Protein AF-A0A3N5T1E3-F1 (afdb_monomer)

Mean predicted aligned error: 15.32 Å

pLDDT: mean 83.85, std 14.26, range [40.28, 97.12]

Radius of gyration: 26.86 Å; Cα contacts (8 Å, |Δi|>4): 223; chains: 1; bounding box: 54×44×75 Å

Foldseek 3Di:
DPDPVVVVVVVCVVQQFPEKDWAFQDDPNDRPDTDIDTDRDDPDYCDPVNVVVRNVVSPVVSVVCVVVCVCVVPPVPPVDDDWDWPADDLFWTKTKDQDVVCVVVQDAQDWDWDWDDDPNDIWIFTWGFHDWDDDPRIIMTIITGPDTDPVRSQVVNCVVPVDGDDVVVVVVPDPPDDPPDD

Solvent-accessible surface area (backbone atoms only — not comparable to full-atom values): 10990 Å² total; per-residue (Å²): 133,84,56,70,66,59,53,50,54,52,51,36,55,75,68,41,50,78,35,72,46,82,44,67,23,48,56,90,96,41,74,80,47,67,50,76,48,75,40,63,83,63,93,70,70,82,45,72,70,55,49,51,48,52,53,51,48,28,51,52,49,37,52,52,38,49,79,72,44,67,53,67,75,59,65,71,81,73,79,81,76,91,62,57,72,79,46,76,59,88,56,28,37,32,33,42,44,72,55,65,68,55,58,69,70,60,45,75,66,42,72,48,79,45,80,48,77,55,97,94,45,75,35,66,27,38,25,30,26,74,41,72,53,69,66,98,74,41,40,38,39,35,30,36,55,76,43,62,53,68,72,43,46,43,54,48,35,25,69,76,68,75,42,76,81,47,74,74,51,53,77,70,64,60,88,78,67,75,77,80,83,131

Structure (mmCIF, N/CA/C/O backbone):
data_AF-A0A3N5T1E3-F1
#
_entry.id   AF-A0A3N5T1E3-F1
#
loop_
_atom_site.group_PDB
_atom_site.id
_atom_site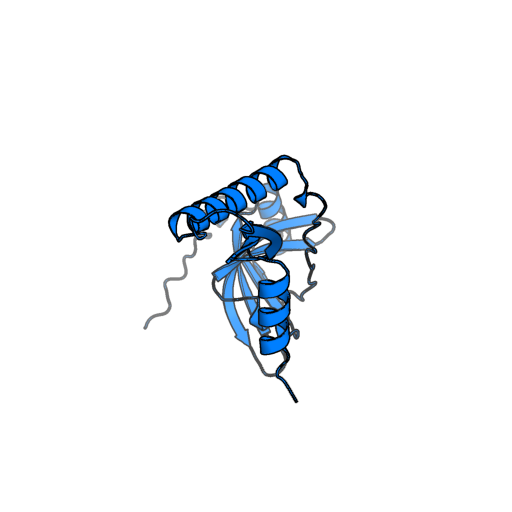.type_symbol
_atom_site.label_atom_id
_atom_site.label_alt_id
_atom_site.label_comp_id
_atom_site.label_asym_id
_atom_site.label_entity_id
_atom_site.label_seq_id
_atom_site.pdbx_PDB_ins_code
_atom_site.Cartn_x
_atom_site.Cartn_y
_atom_site.Cartn_z
_atom_site.occupancy
_atom_site.B_iso_or_equiv
_atom_site.auth_seq_id
_atom_site.auth_comp_id
_atom_site.auth_asym_id
_atom_site.auth_atom_id
_atom_site.pdbx_PDB_model_num
ATOM 1 N N . GLN A 1 1 ? 15.562 -29.630 -37.068 1.00 48.84 1 GLN A N 1
ATOM 2 C CA . GLN A 1 1 ? 14.830 -28.355 -36.890 1.00 48.84 1 GLN A CA 1
ATOM 3 C C . GLN A 1 1 ? 15.851 -27.260 -36.607 1.00 48.84 1 GLN A C 1
ATOM 5 O O . GLN A 1 1 ? 16.635 -27.434 -35.685 1.00 48.84 1 GLN A O 1
ATOM 10 N N . LYS A 1 2 ? 15.922 -26.189 -37.412 1.00 53.44 2 LYS A N 1
ATOM 11 C CA . LYS A 1 2 ? 16.722 -25.002 -37.045 1.00 53.44 2 LYS A CA 1
ATOM 12 C C . LYS A 1 2 ? 16.020 -24.312 -35.873 1.00 53.44 2 LYS A C 1
ATOM 14 O O . LYS A 1 2 ? 14.801 -24.167 -35.931 1.00 53.44 2 LYS A O 1
ATOM 19 N N . SER A 1 3 ? 16.756 -23.945 -34.822 1.00 69.75 3 SER A N 1
ATOM 20 C CA . SER A 1 3 ? 16.159 -23.295 -33.651 1.00 69.75 3 SER A CA 1
ATOM 21 C C . SER A 1 3 ? 15.589 -21.926 -34.038 1.00 69.75 3 SER A C 1
ATOM 23 O O . SER A 1 3 ? 16.145 -21.224 -34.887 1.00 69.75 3 SER A O 1
ATOM 25 N N . GLU A 1 4 ? 14.469 -21.541 -33.429 1.00 71.50 4 GLU A N 1
ATOM 26 C CA . GLU A 1 4 ? 13.801 -20.254 -33.677 1.00 71.50 4 GLU A CA 1
ATOM 27 C C . GLU A 1 4 ? 14.747 -19.066 -33.454 1.00 71.50 4 GLU A C 1
ATOM 29 O O . GLU A 1 4 ? 14.730 -18.090 -34.203 1.00 71.50 4 GLU A O 1
ATOM 34 N N . VAL A 1 5 ? 15.663 -19.207 -32.496 1.00 71.88 5 VAL A N 1
ATOM 35 C CA . VAL A 1 5 ? 16.719 -18.241 -32.187 1.00 71.88 5 VAL A CA 1
ATOM 36 C C . VAL A 1 5 ? 17.637 -18.006 -33.394 1.00 71.88 5 VAL A C 1
ATOM 38 O O . VAL A 1 5 ? 17.919 -16.860 -33.745 1.00 71.88 5 VAL A O 1
ATOM 41 N N . SER A 1 6 ? 18.055 -19.066 -34.095 1.00 69.38 6 SER A N 1
ATOM 42 C CA . SER A 1 6 ? 18.877 -18.935 -35.306 1.00 69.38 6 SER A CA 1
ATOM 43 C C . SER A 1 6 ? 18.141 -18.216 -36.441 1.00 69.38 6 SER A C 1
ATOM 45 O O . SER A 1 6 ? 18.764 -17.462 -37.190 1.00 69.38 6 SER A O 1
ATOM 47 N N . ASN A 1 7 ? 16.822 -18.396 -36.554 1.00 76.75 7 ASN A N 1
ATOM 48 C CA . ASN A 1 7 ? 16.012 -17.677 -37.541 1.00 76.75 7 ASN A CA 1
ATOM 49 C C . ASN A 1 7 ? 15.914 -16.180 -37.213 1.00 76.75 7 ASN A C 1
ATOM 51 O O . ASN A 1 7 ? 15.972 -15.350 -38.119 1.00 76.75 7 ASN A O 1
ATOM 55 N N . VAL A 1 8 ? 15.830 -15.818 -35.929 1.00 76.06 8 VAL A N 1
ATOM 56 C CA . VAL A 1 8 ? 15.829 -14.415 -35.487 1.00 76.06 8 VAL A CA 1
ATOM 57 C C . VAL A 1 8 ? 17.146 -13.724 -35.848 1.00 76.06 8 VAL A C 1
ATOM 59 O O . VAL A 1 8 ? 17.116 -12.653 -36.454 1.00 76.06 8 VAL A O 1
ATOM 62 N N . TYR A 1 9 ? 18.298 -14.336 -35.556 1.00 71.94 9 TYR A N 1
ATOM 63 C CA . TYR A 1 9 ? 19.602 -13.768 -35.931 1.00 71.94 9 TYR A CA 1
ATOM 64 C C . TYR A 1 9 ? 19.772 -13.639 -37.448 1.00 71.94 9 TYR A C 1
ATOM 66 O O . TYR A 1 9 ? 20.247 -12.610 -37.928 1.00 71.94 9 TYR A O 1
ATOM 74 N N . TYR A 1 10 ? 19.325 -14.639 -38.211 1.00 76.44 10 TYR A N 1
ATOM 75 C CA . TYR A 1 10 ? 19.357 -14.601 -39.673 1.00 76.44 10 TYR A CA 1
ATOM 76 C C . TYR A 1 10 ? 18.506 -13.455 -40.244 1.00 76.44 10 TYR A C 1
ATOM 78 O O . TYR A 1 10 ? 18.966 -12.695 -41.098 1.00 76.44 10 TYR A O 1
ATOM 86 N N . ASN A 1 11 ? 17.285 -13.278 -39.734 1.00 77.94 11 ASN A N 1
ATOM 87 C CA . ASN A 1 11 ? 16.392 -12.202 -40.160 1.00 77.94 11 ASN A CA 1
ATOM 88 C C . ASN A 1 11 ? 16.939 -10.815 -39.786 1.00 77.94 11 ASN A C 1
ATOM 90 O O . ASN A 1 11 ? 16.840 -9.884 -40.585 1.00 77.94 11 ASN A O 1
ATOM 94 N N . LYS A 1 12 ? 17.569 -10.682 -38.611 1.00 75.88 12 LYS A N 1
ATOM 95 C CA . LYS A 1 12 ? 18.218 -9.438 -38.163 1.00 75.88 12 LYS A CA 1
ATOM 96 C C . LYS A 1 12 ? 19.420 -9.069 -39.030 1.00 75.88 12 LYS A C 1
ATOM 98 O O . LYS A 1 12 ? 19.525 -7.921 -39.460 1.00 75.88 12 LYS A O 1
ATOM 103 N N . ALA A 1 13 ? 20.266 -10.047 -39.356 1.00 73.00 13 ALA A N 1
ATOM 104 C CA . ALA A 1 13 ? 21.394 -9.858 -40.265 1.00 73.00 13 ALA A CA 1
ATOM 105 C C . ALA A 1 13 ? 20.921 -9.436 -41.667 1.00 73.00 13 ALA A C 1
ATOM 107 O O . ALA A 1 13 ? 21.449 -8.486 -42.240 1.00 73.00 13 ALA A O 1
ATOM 108 N N . LYS A 1 14 ? 19.858 -10.069 -42.187 1.00 79.38 14 LYS A N 1
ATOM 109 C CA . LYS A 1 14 ? 19.236 -9.696 -43.469 1.00 79.38 14 LYS A CA 1
ATOM 110 C C . LYS A 1 14 ? 18.644 -8.280 -43.454 1.00 79.38 14 LYS A C 1
ATOM 112 O O . LYS A 1 14 ? 18.661 -7.599 -44.474 1.00 79.38 14 LYS A O 1
ATOM 117 N N . ALA A 1 15 ? 18.141 -7.826 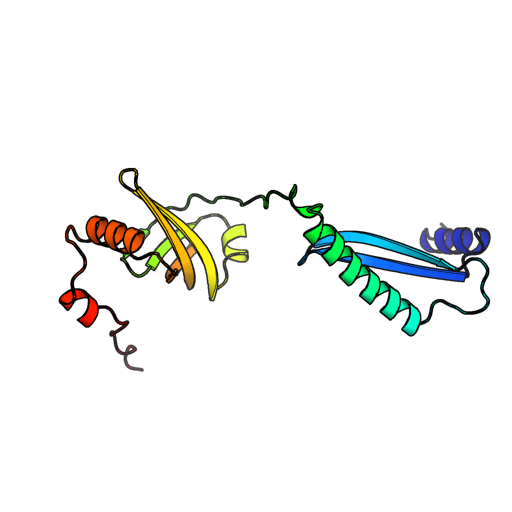-42.306 1.00 79.12 15 ALA A N 1
ATOM 118 C CA . ALA A 1 15 ? 17.616 -6.474 -42.111 1.00 79.12 15 ALA A CA 1
ATOM 119 C C . ALA A 1 15 ? 18.708 -5.406 -41.884 1.00 79.12 15 ALA A C 1
ATOM 121 O O . ALA A 1 15 ? 18.376 -4.231 -41.698 1.00 79.12 15 ALA A O 1
ATOM 122 N N . GLY A 1 16 ? 19.989 -5.801 -41.890 1.00 81.06 16 GLY A N 1
ATOM 123 C CA . GLY A 1 16 ? 21.131 -4.909 -41.693 1.00 81.06 16 GLY A CA 1
ATOM 124 C C . GLY A 1 16 ? 21.242 -4.348 -40.275 1.00 81.06 16 GLY A C 1
ATOM 125 O O . GLY A 1 16 ? 21.842 -3.296 -40.091 1.00 81.06 16 GLY A O 1
ATOM 126 N N . ILE A 1 17 ? 20.634 -4.997 -39.279 1.00 83.62 17 ILE A N 1
ATOM 127 C CA . ILE A 1 17 ? 20.660 -4.530 -37.888 1.00 83.62 17 ILE A CA 1
ATOM 128 C C . ILE A 1 17 ? 22.000 -4.917 -37.263 1.00 83.62 17 ILE A C 1
ATOM 130 O O . ILE A 1 17 ? 22.294 -6.101 -37.114 1.00 83.62 17 ILE A O 1
ATOM 134 N N . GLN A 1 18 ? 22.803 -3.920 -36.894 1.00 82.31 18 GLN A N 1
ATOM 135 C CA . GLN A 1 18 ? 24.117 -4.118 -36.276 1.00 82.31 18 GLN A CA 1
ATOM 136 C C . GLN A 1 18 ? 24.034 -4.186 -34.750 1.00 82.31 18 GLN A C 1
ATOM 138 O O . GLN A 1 18 ? 24.733 -4.973 -34.122 1.00 82.31 18 GLN A O 1
ATOM 143 N N . SER A 1 19 ? 23.188 -3.354 -34.145 1.00 85.75 19 SER A N 1
ATOM 144 C CA . SER A 1 19 ? 22.918 -3.358 -32.704 1.00 85.75 19 SER A CA 1
ATOM 145 C C . SER A 1 19 ? 21.529 -2.795 -32.430 1.00 85.75 19 SER A C 1
ATOM 147 O O . SER A 1 19 ? 20.991 -2.023 -33.229 1.00 85.75 19 SER A O 1
ATOM 149 N N . GLU A 1 20 ? 20.933 -3.206 -31.316 1.00 89.81 20 GLU A N 1
ATOM 150 C CA . GLU A 1 20 ? 19.608 -2.759 -30.900 1.00 89.81 20 GLU A CA 1
ATOM 151 C C . GLU A 1 20 ? 19.493 -2.684 -29.375 1.00 89.81 20 GLU A C 1
ATOM 153 O O . GLU A 1 20 ? 20.188 -3.404 -28.659 1.00 89.81 20 GLU A O 1
ATOM 158 N N . ILE A 1 21 ? 18.604 -1.819 -28.888 1.00 92.25 21 ILE A N 1
ATOM 159 C CA . ILE A 1 21 ? 18.274 -1.670 -27.468 1.00 92.25 21 ILE A CA 1
ATOM 160 C C . ILE A 1 21 ? 16.759 -1.745 -27.317 1.00 92.25 21 ILE A C 1
ATOM 162 O O . ILE A 1 21 ? 16.030 -1.028 -28.002 1.00 92.25 21 ILE A O 1
ATOM 166 N N . TYR A 1 22 ? 16.307 -2.564 -26.371 1.00 94.12 22 TYR A N 1
ATOM 167 C CA . TYR A 1 22 ? 14.951 -2.531 -25.834 1.00 94.12 22 TYR A CA 1
ATOM 168 C C . TYR A 1 22 ? 15.039 -2.018 -24.400 1.00 94.12 22 TYR A C 1
ATOM 170 O O . TYR A 1 22 ? 15.559 -2.709 -23.526 1.00 94.12 22 TYR A O 1
ATOM 178 N N . CYS A 1 23 ? 14.564 -0.800 -24.159 1.00 95.56 23 CYS A N 1
ATOM 179 C CA . CYS A 1 23 ? 14.592 -0.186 -22.836 1.00 95.56 23 CYS A CA 1
ATOM 180 C C . CYS A 1 23 ? 13.159 0.011 -22.329 1.00 95.56 23 CYS A C 1
ATOM 182 O O . CYS A 1 23 ? 12.399 0.737 -22.972 1.00 95.56 23 CYS A O 1
ATOM 184 N N . PRO A 1 24 ? 12.748 -0.620 -21.217 1.00 96.00 24 PRO A N 1
ATOM 185 C CA . PRO A 1 24 ? 11.402 -0.442 -20.694 1.00 96.00 24 PRO A CA 1
ATOM 186 C C . PRO A 1 24 ? 11.210 0.979 -20.154 1.00 96.00 24 PRO A C 1
ATOM 188 O O . PRO A 1 24 ? 12.062 1.521 -19.451 1.00 96.00 24 PRO A O 1
ATOM 191 N N . VAL A 1 25 ? 10.051 1.564 -20.444 1.00 95.62 25 VAL A N 1
ATOM 192 C CA . VAL A 1 25 ? 9.584 2.786 -19.788 1.00 95.62 25 VAL A CA 1
ATOM 193 C C . VAL A 1 25 ? 8.793 2.347 -18.564 1.00 95.62 25 VAL A C 1
ATOM 195 O O . VAL A 1 25 ? 7.738 1.724 -18.697 1.00 95.62 25 VAL A O 1
ATOM 198 N N . LEU A 1 26 ? 9.330 2.621 -17.376 1.00 91.06 26 LEU A N 1
ATOM 199 C CA . LEU A 1 26 ? 8.729 2.212 -16.109 1.00 91.06 26 LEU A CA 1
ATOM 200 C C . LEU A 1 26 ? 7.939 3.360 -15.485 1.00 91.06 26 LEU A C 1
ATOM 202 O O . LEU A 1 26 ? 8.436 4.484 -15.393 1.00 91.06 26 LEU A O 1
ATOM 206 N N . TYR A 1 27 ? 6.736 3.061 -15.009 1.00 86.75 27 TYR A N 1
ATOM 207 C CA . TYR A 1 27 ? 5.970 3.910 -14.106 1.00 86.75 27 TYR A CA 1
ATOM 208 C C . TYR A 1 27 ? 5.746 3.142 -12.802 1.00 86.75 27 TYR A C 1
ATOM 210 O O . TYR A 1 27 ? 5.051 2.125 -12.792 1.00 86.75 27 TYR A O 1
ATOM 218 N N . HIS A 1 28 ? 6.357 3.603 -11.706 1.00 83.25 28 HIS A N 1
ATOM 219 C CA . HIS A 1 28 ? 6.494 2.819 -10.472 1.00 83.25 28 HIS A CA 1
ATOM 220 C C . HIS A 1 28 ? 7.118 1.437 -10.764 1.00 83.25 28 HIS A C 1
ATOM 222 O O . HIS A 1 28 ? 8.221 1.366 -11.301 1.00 83.25 28 HIS A O 1
ATOM 228 N N . GLU A 1 29 ? 6.413 0.348 -10.451 1.00 78.81 29 GLU A N 1
ATOM 229 C CA . GLU A 1 29 ? 6.853 -1.035 -10.680 1.00 78.81 29 GLU A CA 1
ATOM 230 C C . GLU A 1 29 ? 6.349 -1.618 -12.017 1.00 78.81 29 GLU A C 1
ATOM 232 O O . GLU A 1 29 ? 6.572 -2.792 -12.306 1.00 78.81 29 GLU A O 1
ATOM 237 N N . TYR A 1 30 ? 5.672 -0.820 -12.853 1.00 82.38 30 TYR A N 1
ATOM 238 C CA . TYR A 1 30 ? 5.012 -1.295 -14.072 1.00 82.38 30 TYR A CA 1
ATOM 239 C C . TYR A 1 30 ? 5.729 -0.828 -15.340 1.00 82.38 30 TYR A C 1
ATOM 241 O O . TYR A 1 30 ? 6.008 0.359 -15.508 1.00 82.38 30 TYR A O 1
ATOM 249 N N . ALA A 1 31 ? 5.958 -1.746 -16.283 1.00 89.69 31 ALA A N 1
ATOM 250 C CA . ALA A 1 31 ? 6.375 -1.397 -17.639 1.00 89.69 31 ALA A CA 1
ATOM 251 C C . ALA A 1 31 ? 5.164 -0.903 -18.443 1.00 89.69 31 ALA A C 1
ATOM 253 O O . ALA A 1 31 ? 4.273 -1.679 -18.782 1.00 89.69 31 ALA A O 1
ATOM 254 N N . VAL A 1 32 ? 5.132 0.394 -18.745 1.00 89.62 32 VAL A N 1
ATOM 255 C CA . VAL A 1 32 ? 4.037 1.038 -19.498 1.00 89.62 32 VAL A CA 1
ATOM 256 C C . VAL A 1 32 ? 4.306 1.096 -21.002 1.00 89.62 32 VAL A C 1
ATOM 258 O O . VAL A 1 32 ? 3.426 1.432 -21.790 1.00 89.62 32 VAL A O 1
ATOM 261 N N . GLY A 1 33 ? 5.528 0.759 -21.405 1.00 90.94 33 GLY A N 1
ATOM 262 C CA . GLY A 1 33 ? 5.976 0.713 -22.787 1.00 90.94 33 GLY A CA 1
ATOM 263 C C . GLY A 1 33 ? 7.460 0.378 -22.860 1.00 90.94 33 GLY A C 1
ATOM 264 O O . GLY A 1 33 ? 8.091 0.050 -21.854 1.00 90.94 33 GLY A O 1
ATOM 265 N N . TYR A 1 34 ? 8.032 0.479 -24.054 1.00 95.56 34 TYR A N 1
ATOM 266 C CA . TYR A 1 34 ? 9.467 0.341 -24.257 1.00 95.56 34 TYR A CA 1
ATOM 267 C C . TYR A 1 34 ? 9.942 1.269 -25.372 1.00 95.56 34 TYR A C 1
ATOM 269 O O . TYR A 1 34 ? 9.216 1.560 -26.321 1.00 95.56 34 TYR A O 1
ATOM 277 N N . ILE A 1 35 ? 11.179 1.726 -25.244 1.00 95.88 35 ILE A N 1
ATOM 278 C CA . ILE A 1 35 ? 11.920 2.427 -26.280 1.00 95.88 35 ILE A CA 1
ATOM 279 C C . ILE A 1 35 ? 12.715 1.379 -27.045 1.00 95.88 35 ILE A C 1
ATOM 281 O O . ILE A 1 35 ? 13.502 0.633 -26.457 1.00 95.88 35 ILE A O 1
ATOM 285 N N . TYR A 1 36 ? 12.497 1.333 -28.355 1.00 94.81 36 TYR A N 1
ATOM 286 C CA . TYR A 1 36 ? 13.229 0.461 -29.260 1.00 94.81 36 TYR A CA 1
ATOM 287 C C . TYR A 1 36 ? 14.173 1.281 -30.129 1.00 94.81 36 TYR A C 1
ATOM 289 O O . TYR A 1 36 ? 13.728 2.115 -30.918 1.00 94.81 36 TYR A O 1
ATOM 297 N N . VAL A 1 37 ? 15.475 1.043 -29.984 1.00 92.19 37 VAL A N 1
ATOM 298 C CA . VAL A 1 37 ? 16.510 1.700 -30.789 1.00 92.19 37 VAL A CA 1
ATOM 299 C C . V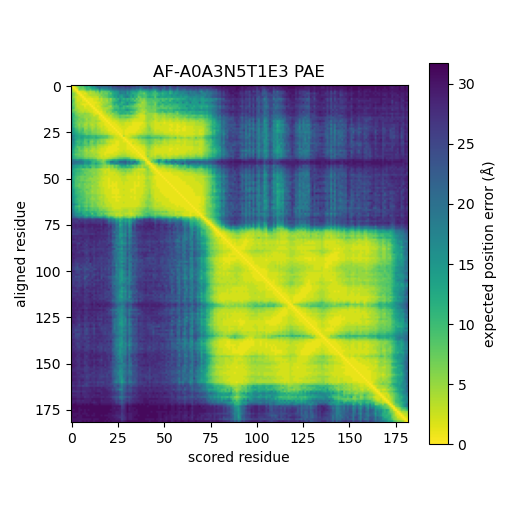AL A 1 37 ? 17.183 0.670 -31.678 1.00 92.19 37 VAL A C 1
ATOM 301 O O . VAL A 1 37 ? 17.584 -0.387 -31.203 1.00 92.19 37 VAL A O 1
ATOM 304 N N . ILE A 1 38 ? 17.341 1.001 -32.959 1.00 91.06 38 ILE A N 1
ATOM 305 C CA . ILE A 1 38 ? 18.013 0.154 -33.945 1.00 91.06 38 ILE A CA 1
ATOM 306 C C . ILE A 1 38 ? 19.133 0.948 -34.604 1.00 91.06 38 ILE A C 1
ATOM 308 O O . ILE A 1 38 ? 18.887 1.995 -35.204 1.00 91.06 38 ILE A O 1
ATOM 312 N N . ASN A 1 39 ? 20.340 0.395 -34.597 1.00 87.50 39 ASN A 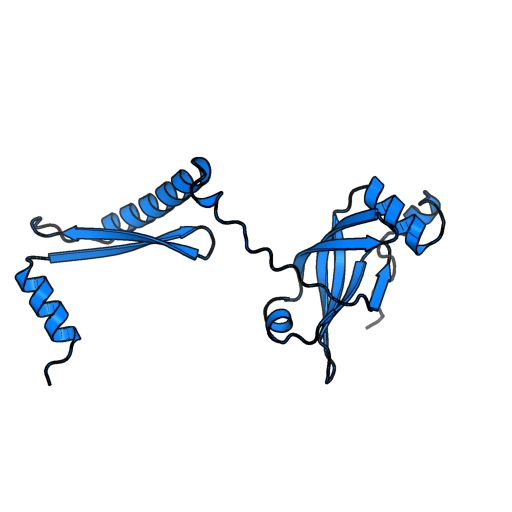N 1
ATOM 313 C CA . ASN A 1 39 ? 21.409 0.830 -35.480 1.00 87.50 39 ASN A CA 1
ATOM 314 C C . ASN A 1 39 ? 21.456 -0.073 -36.727 1.00 87.50 39 ASN A C 1
ATOM 316 O O . ASN A 1 39 ? 21.729 -1.272 -36.630 1.00 87.50 39 ASN A O 1
ATOM 320 N N . LYS A 1 40 ? 21.208 0.520 -37.905 1.00 82.75 40 LYS A N 1
ATOM 321 C CA . LYS A 1 40 ? 21.293 -0.154 -39.215 1.00 82.75 40 LYS A CA 1
ATOM 322 C C . LYS A 1 40 ? 22.480 0.272 -40.089 1.00 82.75 40 LYS A C 1
ATOM 324 O O . LYS A 1 40 ? 22.705 -0.341 -41.128 1.00 82.75 40 LYS A O 1
ATOM 329 N N . LYS A 1 41 ? 23.156 1.383 -39.775 1.00 69.25 41 LYS A N 1
ATOM 330 C CA . LYS A 1 41 ? 24.050 2.069 -40.735 1.00 69.25 41 LYS A CA 1
ATOM 331 C C . LYS A 1 41 ? 25.266 2.767 -40.120 1.00 69.25 41 LYS A C 1
ATOM 333 O O . LYS A 1 41 ? 26.102 3.244 -40.881 1.00 69.25 41 LYS A O 1
ATOM 338 N N . THR A 1 42 ? 25.385 2.873 -38.796 1.00 65.81 42 THR A N 1
ATOM 339 C CA . THR A 1 42 ? 26.514 3.575 -38.170 1.00 65.81 42 THR A CA 1
ATOM 340 C C . THR A 1 42 ? 27.574 2.595 -37.699 1.00 65.81 42 THR A C 1
ATOM 342 O O . THR A 1 42 ? 27.269 1.664 -36.965 1.00 65.81 42 THR A O 1
ATOM 345 N N . HIS A 1 43 ? 28.839 2.856 -38.041 1.00 62.03 43 HIS A N 1
ATOM 346 C CA . HIS A 1 43 ? 29.976 2.032 -37.613 1.00 62.03 43 HIS A CA 1
ATOM 347 C C . HIS A 1 43 ? 30.173 1.975 -36.089 1.00 62.03 43 HIS A C 1
ATOM 349 O O . HIS A 1 43 ? 30.854 1.072 -35.610 1.00 62.03 43 HIS A O 1
ATOM 355 N N . LYS A 1 44 ? 29.589 2.911 -35.323 1.00 74.81 44 LYS A N 1
ATOM 356 C CA . LYS A 1 44 ? 29.626 2.873 -33.859 1.00 74.81 44 LYS A CA 1
ATOM 357 C C . LYS A 1 44 ? 28.479 1.986 -33.338 1.00 74.81 44 LYS A C 1
ATOM 359 O O . LYS A 1 44 ? 27.317 2.307 -33.609 1.00 74.81 44 LYS A O 1
ATOM 364 N N . PRO A 1 45 ? 28.768 0.879 -32.631 1.00 75.62 45 PRO A N 1
ATOM 365 C CA . PRO A 1 45 ? 27.737 0.081 -31.977 1.00 75.62 45 PRO A CA 1
ATOM 366 C C . PRO A 1 45 ? 27.063 0.888 -30.861 1.00 75.62 45 PRO A C 1
ATOM 368 O O . PRO A 1 45 ? 27.659 1.819 -30.321 1.00 75.62 45 PRO A O 1
ATOM 371 N N . LEU A 1 46 ? 25.821 0.533 -30.525 1.00 87.12 46 LEU A N 1
ATOM 372 C CA . LEU A 1 46 ? 25.151 1.070 -29.339 1.00 87.12 46 LEU A CA 1
ATOM 373 C C . LEU A 1 46 ? 25.905 0.567 -28.097 1.00 87.12 46 LEU A C 1
ATOM 375 O O . LEU A 1 46 ? 25.833 -0.616 -27.768 1.00 87.12 46 LEU A O 1
ATOM 379 N N . ASP A 1 47 ? 26.684 1.447 -27.476 1.00 88.19 47 ASP A N 1
ATOM 380 C CA . ASP A 1 47 ? 27.549 1.156 -26.334 1.00 88.19 47 ASP A CA 1
ATOM 381 C C . ASP A 1 47 ? 26.835 1.410 -24.994 1.00 88.19 47 ASP A C 1
ATOM 383 O O . ASP A 1 47 ? 25.664 1.792 -24.941 1.00 88.19 47 ASP A O 1
ATOM 387 N N . GLU A 1 48 ? 27.533 1.152 -23.886 1.00 89.50 48 GLU A N 1
ATOM 388 C CA . GLU A 1 48 ? 26.991 1.324 -22.533 1.00 89.50 48 GLU A CA 1
ATOM 389 C C . GLU A 1 48 ? 26.621 2.785 -22.229 1.00 89.50 48 GLU A C 1
ATOM 391 O O . GLU A 1 48 ? 25.608 3.049 -21.578 1.00 89.50 48 GLU A O 1
ATOM 396 N N . GLU A 1 49 ? 27.392 3.739 -22.757 1.00 91.31 49 GLU A N 1
ATOM 397 C CA . GLU A 1 49 ? 27.100 5.169 -22.648 1.00 91.31 49 GLU A CA 1
ATOM 398 C C . GLU A 1 49 ? 25.756 5.497 -23.312 1.00 91.31 49 GLU A C 1
ATOM 400 O O . GLU A 1 49 ? 24.881 6.124 -22.704 1.00 91.31 49 GLU A O 1
ATOM 405 N N . PHE A 1 50 ? 25.544 5.002 -24.535 1.00 91.94 50 PHE A N 1
ATOM 406 C CA . PHE A 1 50 ? 24.278 5.174 -25.232 1.00 91.94 50 PHE A CA 1
ATOM 407 C C . PHE A 1 50 ? 23.124 4.456 -24.519 1.00 91.94 50 PHE A C 1
ATOM 409 O O . PHE A 1 50 ? 22.022 4.999 -24.424 1.00 91.94 50 PHE A O 1
ATOM 416 N N . LEU A 1 51 ? 23.355 3.263 -23.963 1.00 92.75 51 LEU A N 1
ATOM 417 C CA . LEU A 1 51 ? 22.356 2.575 -23.144 1.00 92.75 51 LEU A CA 1
ATOM 418 C C . LEU A 1 51 ? 21.937 3.427 -21.938 1.00 92.75 51 LEU A C 1
ATOM 420 O O . LEU A 1 51 ? 20.738 3.565 -21.682 1.00 92.75 51 LEU A O 1
ATOM 424 N N . GLN A 1 52 ? 22.887 4.046 -21.232 1.00 96.00 52 GLN A N 1
ATOM 425 C CA . GLN A 1 52 ? 22.560 4.916 -20.102 1.00 96.00 52 GLN A CA 1
ATOM 426 C C . GLN A 1 52 ? 21.804 6.176 -20.503 1.00 96.00 52 GLN A C 1
ATOM 428 O O . GLN A 1 52 ? 20.896 6.620 -19.788 1.00 96.00 52 GLN A O 1
ATOM 433 N N . TYR A 1 53 ? 22.122 6.726 -21.670 1.00 95.44 53 TYR A N 1
ATOM 434 C CA . TYR A 1 53 ? 21.331 7.798 -22.248 1.00 95.44 53 TYR A CA 1
ATOM 435 C C . TYR A 1 53 ? 19.876 7.359 -22.467 1.00 95.44 53 TYR A C 1
ATOM 437 O O . TYR A 1 53 ? 18.956 8.047 -22.024 1.00 95.44 53 TYR A O 1
ATOM 445 N N . VAL A 1 54 ? 19.649 6.185 -23.070 1.00 96.25 54 VAL A N 1
ATOM 446 C CA . VAL A 1 54 ? 18.294 5.658 -23.310 1.00 96.25 54 VAL A CA 1
ATOM 447 C C . VAL A 1 54 ? 17.548 5.405 -21.995 1.00 96.25 54 VAL A C 1
ATOM 449 O O . VAL A 1 54 ? 16.370 5.744 -21.898 1.00 96.25 54 VAL A O 1
ATOM 452 N N . ILE A 1 55 ? 18.215 4.884 -20.960 1.00 96.00 55 ILE A N 1
ATOM 453 C CA . ILE A 1 55 ? 17.623 4.695 -19.622 1.00 96.00 55 ILE A CA 1
ATOM 454 C C . ILE A 1 55 ? 17.214 6.040 -19.011 1.00 96.00 55 ILE A C 1
ATOM 456 O O . ILE A 1 55 ? 16.120 6.176 -18.458 1.00 96.00 55 ILE A O 1
ATOM 460 N N . THR A 1 56 ? 18.077 7.049 -19.113 1.00 97.12 56 THR A N 1
ATOM 461 C CA . THR A 1 56 ? 17.785 8.401 -18.617 1.00 97.12 56 THR A CA 1
ATOM 462 C C . THR A 1 56 ? 16.601 9.004 -19.365 1.00 97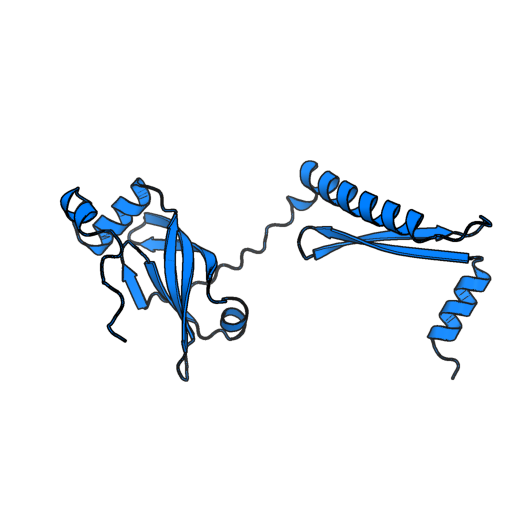.12 56 THR A C 1
ATOM 464 O O . THR A 1 56 ? 15.669 9.517 -18.743 1.00 97.12 56 THR A O 1
ATOM 467 N N . PHE A 1 57 ? 16.581 8.863 -20.689 1.00 96.94 57 PHE A N 1
ATOM 468 C CA . PHE A 1 57 ? 15.461 9.279 -21.520 1.00 96.94 57 PHE A CA 1
ATOM 469 C C . PHE A 1 57 ? 14.163 8.557 -21.133 1.00 96.94 57 PHE A C 1
ATOM 471 O O . PHE A 1 57 ? 13.134 9.211 -21.001 1.00 96.94 57 PHE A O 1
ATOM 478 N N . ALA A 1 58 ? 14.198 7.247 -20.865 1.00 96.94 58 ALA A N 1
ATOM 479 C CA . ALA A 1 58 ? 13.032 6.481 -20.421 1.00 96.94 58 ALA A CA 1
ATOM 480 C C . ALA A 1 58 ? 12.437 7.029 -19.113 1.00 96.94 58 ALA A C 1
ATOM 482 O O . ALA A 1 58 ? 11.217 7.144 -18.987 1.00 96.94 58 ALA A O 1
ATOM 483 N N . LYS A 1 59 ? 13.290 7.426 -18.160 1.00 95.12 59 LYS A N 1
ATOM 484 C CA . LYS A 1 59 ? 12.866 8.045 -16.893 1.00 95.12 59 LYS A CA 1
ATOM 485 C C . LYS A 1 59 ? 12.221 9.413 -17.113 1.00 95.12 59 LYS A C 1
ATOM 487 O O . LYS A 1 59 ? 11.138 9.666 -16.591 1.00 95.12 59 LYS A O 1
ATOM 492 N N . VAL A 1 60 ? 12.855 10.275 -17.911 1.00 96.25 60 VAL A N 1
ATOM 493 C CA . VAL A 1 60 ? 12.322 11.610 -18.236 1.00 96.25 60 VAL A CA 1
ATOM 494 C C . VAL A 1 60 ? 11.007 11.500 -19.009 1.00 96.25 60 VAL A C 1
ATOM 496 O O . VAL A 1 60 ? 10.063 12.231 -18.723 1.00 96.25 60 VAL A O 1
ATOM 499 N N . LEU A 1 61 ? 10.915 10.557 -19.948 1.00 95.50 61 LEU A N 1
ATOM 500 C CA . LEU A 1 61 ? 9.690 10.267 -20.685 1.00 95.50 61 LEU A CA 1
ATOM 501 C C . LEU A 1 61 ? 8.574 9.821 -19.738 1.00 95.50 61 LEU A C 1
ATOM 503 O O . LEU A 1 61 ? 7.472 10.353 -19.824 1.00 95.50 61 LEU A O 1
ATOM 507 N N . SER A 1 62 ? 8.857 8.900 -18.813 1.00 93.88 62 SER A N 1
ATOM 508 C CA . SER A 1 62 ? 7.873 8.452 -17.824 1.00 93.88 62 SER A CA 1
ATOM 509 C C . SER A 1 62 ? 7.352 9.612 -16.971 1.00 93.88 62 SER A C 1
ATOM 511 O O . SER A 1 62 ? 6.141 9.784 -16.846 1.00 93.88 62 SER A O 1
ATOM 513 N N . TYR A 1 63 ? 8.245 10.472 -16.479 1.00 92.69 63 TYR A N 1
ATOM 514 C CA . TYR A 1 63 ? 7.864 11.682 -15.749 1.00 92.69 63 TYR A CA 1
ATOM 515 C C . TYR A 1 63 ? 7.026 12.649 -16.604 1.00 92.69 63 TYR A C 1
ATOM 517 O O . TYR A 1 63 ? 6.006 13.166 -16.155 1.00 92.69 63 TYR A O 1
ATOM 525 N N . SER A 1 64 ? 7.412 12.861 -17.866 1.00 94.56 64 SER A N 1
ATOM 526 C CA . SER A 1 64 ? 6.664 13.709 -18.802 1.00 94.56 64 SER A CA 1
ATOM 527 C C . SER A 1 64 ? 5.241 13.187 -19.038 1.00 94.56 64 SER A C 1
ATOM 529 O O . SER A 1 64 ? 4.276 13.953 -19.039 1.00 94.56 64 SER A O 1
ATOM 531 N N . LEU A 1 65 ? 5.081 11.871 -19.187 1.00 92.00 65 LEU A N 1
ATOM 532 C CA . LEU A 1 65 ? 3.773 11.230 -19.322 1.00 92.00 65 LEU A CA 1
ATOM 533 C C . LEU A 1 65 ? 2.907 11.447 -18.069 1.00 92.00 65 LEU A C 1
ATOM 535 O O . LEU A 1 65 ? 1.709 11.714 -18.187 1.00 92.00 65 LEU A O 1
ATOM 539 N N . GLU A 1 66 ? 3.506 11.407 -16.879 1.00 88.25 66 GLU A N 1
ATOM 540 C CA . GLU A 1 66 ? 2.812 11.666 -15.617 1.00 88.25 66 GLU A CA 1
ATOM 541 C C . GLU A 1 66 ? 2.275 13.095 -15.521 1.00 88.25 66 GLU A C 1
ATOM 543 O O . GLU A 1 66 ? 1.071 13.284 -15.314 1.00 88.25 66 GLU A O 1
ATOM 548 N N . ILE A 1 67 ? 3.126 14.104 -15.735 1.00 91.44 67 ILE A N 1
ATOM 549 C CA . ILE A 1 67 ? 2.716 15.515 -15.625 1.00 91.44 67 ILE A CA 1
ATOM 550 C C . ILE A 1 67 ? 1.651 15.890 -16.666 1.00 91.44 67 ILE A C 1
ATOM 552 O O . ILE A 1 67 ? 0.750 16.678 -16.376 1.00 91.44 67 ILE A O 1
ATOM 556 N N . ASN A 1 68 ? 1.690 15.268 -17.850 1.00 91.62 68 ASN A N 1
ATOM 557 C CA . ASN A 1 68 ? 0.696 15.460 -18.910 1.00 91.62 68 ASN A CA 1
ATOM 558 C C . ASN A 1 68 ? -0.575 14.625 -18.700 1.00 91.62 68 ASN A C 1
ATOM 560 O O . ASN A 1 68 ? -1.504 14.671 -19.504 1.00 91.62 68 ASN A O 1
ATOM 564 N N . GLY A 1 69 ? -0.653 13.878 -17.600 1.00 85.44 69 GLY A N 1
ATOM 565 C CA . GLY A 1 69 ? -1.846 13.147 -17.215 1.00 85.44 69 GLY A CA 1
ATOM 566 C C . GLY A 1 69 ? -2.114 11.888 -18.031 1.00 85.44 69 GLY A C 1
ATOM 567 O O . GLY A 1 69 ? -3.225 11.367 -17.963 1.00 85.44 69 GLY A O 1
ATOM 568 N N . TYR A 1 70 ? -1.118 11.361 -18.745 1.00 84.69 70 TYR A N 1
ATOM 569 C CA . TYR A 1 70 ? -1.229 10.094 -19.471 1.00 84.69 70 TYR A CA 1
ATOM 570 C C . TYR A 1 70 ? -1.629 8.944 -18.531 1.00 84.69 70 TYR A C 1
ATOM 572 O O . TYR A 1 70 ? -2.457 8.103 -18.873 1.00 84.69 70 TYR A O 1
ATOM 580 N N . TYR A 1 71 ? -1.129 8.962 -17.291 1.00 80.56 71 TYR A N 1
ATOM 581 C CA . TYR A 1 71 ? -1.484 7.976 -16.267 1.00 80.56 71 TYR A CA 1
ATOM 582 C C . TYR A 1 71 ? -2.757 8.317 -15.474 1.00 80.56 71 TYR A C 1
ATOM 584 O O . TYR A 1 71 ? -3.189 7.503 -14.666 1.00 80.56 71 TYR A O 1
ATOM 592 N N . LYS A 1 72 ? -3.424 9.462 -15.703 1.00 70.25 72 LYS A N 1
ATOM 593 C CA . LYS A 1 72 ? -4.659 9.823 -14.965 1.00 70.25 72 LYS A CA 1
ATOM 594 C C . LYS A 1 72 ? -5.833 8.882 -15.264 1.00 70.25 72 LYS A C 1
ATOM 596 O O . LYS A 1 72 ? -6.774 8.821 -14.479 1.00 70.25 72 LYS A O 1
ATOM 601 N N . GLN A 1 73 ? -5.776 8.134 -16.372 1.00 55.53 73 GLN A N 1
ATOM 602 C CA . GLN A 1 73 ? -6.742 7.074 -16.687 1.00 55.53 73 GLN A CA 1
ATOM 603 C C . GLN A 1 73 ? -6.378 5.703 -16.107 1.00 55.53 73 GLN A C 1
ATOM 605 O O . GLN A 1 73 ? -7.235 4.818 -16.101 1.00 55.53 73 GLN A O 1
ATOM 610 N N . TYR A 1 74 ? -5.189 5.536 -15.518 1.00 49.50 74 TYR A N 1
ATOM 611 C CA . TYR A 1 74 ? -5.013 4.503 -14.506 1.00 49.50 74 TYR A CA 1
ATOM 612 C C . TYR A 1 74 ? -5.779 4.970 -13.271 1.00 49.50 74 TYR A C 1
ATOM 614 O O . TYR A 1 74 ? -5.220 5.479 -12.300 1.00 49.50 74 TYR A O 1
ATOM 622 N N . LYS A 1 75 ? -7.100 4.749 -13.282 1.00 48.09 75 LYS A N 1
ATOM 623 C CA . LYS A 1 75 ? -7.774 4.409 -12.038 1.00 48.09 75 LYS A CA 1
ATOM 624 C C . LYS A 1 75 ? -6.947 3.258 -11.499 1.00 48.09 75 LYS A C 1
ATOM 626 O O . LYS A 1 75 ? -7.006 2.157 -12.041 1.00 48.09 75 LYS A O 1
ATOM 631 N N . LYS A 1 76 ? -6.113 3.534 -10.490 1.00 52.91 76 LYS A N 1
ATOM 632 C CA . LYS A 1 76 ? -5.623 2.511 -9.575 1.00 52.91 76 LYS A CA 1
ATOM 633 C C . LYS A 1 76 ? -6.864 1.663 -9.351 1.00 52.91 76 LYS A C 1
ATOM 635 O O . LYS A 1 76 ? -7.866 2.206 -8.879 1.00 52.91 76 LYS A O 1
ATOM 640 N N . ASN A 1 77 ? -6.872 0.418 -9.826 1.00 49.81 77 ASN A N 1
ATOM 641 C CA . ASN A 1 77 ? -7.904 -0.523 -9.432 1.00 49.81 77 ASN A CA 1
ATOM 642 C C . ASN A 1 77 ? -7.643 -0.686 -7.938 1.00 49.81 77 ASN A C 1
ATOM 644 O O . ASN A 1 77 ? -6.884 -1.557 -7.527 1.00 49.81 77 ASN A O 1
ATOM 648 N N . MET A 1 78 ? -8.121 0.278 -7.146 1.00 57.06 78 MET A N 1
ATOM 649 C CA . MET A 1 78 ? -8.125 0.219 -5.709 1.00 57.06 78 MET A CA 1
ATOM 650 C C . MET A 1 78 ? -9.079 -0.919 -5.457 1.00 57.06 78 MET A C 1
ATOM 652 O O . MET A 1 78 ? -10.295 -0.778 -5.564 1.00 57.06 78 MET A O 1
ATOM 656 N N . VAL A 1 79 ? -8.492 -2.096 -5.297 1.00 67.38 79 VAL A N 1
ATOM 657 C CA . VAL A 1 79 ? -9.252 -3.267 -4.940 1.00 67.38 79 VAL A CA 1
ATOM 658 C C . VAL A 1 79 ? -9.659 -3.019 -3.500 1.00 67.38 79 VAL A C 1
ATOM 660 O O . VAL A 1 79 ? -8.847 -3.111 -2.582 1.00 67.38 79 VAL A O 1
ATOM 663 N N . GLU A 1 80 ? -10.902 -2.589 -3.325 1.00 71.94 80 GLU A N 1
ATOM 664 C CA . GLU A 1 80 ? -11.492 -2.445 -2.008 1.00 71.94 80 GLU A CA 1
ATOM 665 C C . GLU A 1 80 ? -11.814 -3.838 -1.477 1.00 71.94 80 GLU A C 1
ATOM 667 O O . GLU A 1 80 ? -12.629 -4.572 -2.042 1.00 71.94 80 GLU A O 1
ATOM 672 N N . TYR A 1 81 ? -11.184 -4.201 -0.366 1.00 82.62 81 TYR A N 1
ATOM 673 C CA . TYR A 1 81 ? -11.490 -5.433 0.344 1.00 82.62 81 TYR A CA 1
ATOM 674 C C . TYR A 1 81 ? -12.336 -5.104 1.569 1.00 82.62 81 TYR A C 1
ATOM 676 O O . TYR A 1 81 ? -11.898 -4.400 2.476 1.00 82.62 81 TYR A O 1
ATOM 684 N N . LYS A 1 82 ? -13.558 -5.637 1.612 1.00 85.56 82 LYS A N 1
ATOM 685 C CA . LYS A 1 82 ? -14.420 -5.540 2.796 1.00 85.56 82 LYS A CA 1
ATOM 686 C C . LYS A 1 82 ? -14.069 -6.657 3.763 1.00 85.56 82 LYS A C 1
ATOM 688 O O . LYS A 1 82 ? -14.442 -7.802 3.522 1.00 85.56 82 LYS A O 1
ATOM 693 N N . MET A 1 83 ? -13.348 -6.325 4.827 1.00 89.06 83 MET A N 1
ATOM 694 C CA . MET A 1 83 ? -12.894 -7.296 5.820 1.00 89.06 83 MET A CA 1
ATOM 695 C C . MET A 1 83 ? -13.712 -7.185 7.112 1.00 89.06 83 MET A C 1
ATOM 697 O O . MET A 1 83 ? -14.054 -6.070 7.513 1.00 89.06 83 MET A O 1
ATOM 701 N N . PRO A 1 84 ? -14.034 -8.310 7.773 1.00 90.25 84 PRO A N 1
ATOM 702 C CA . PRO A 1 84 ? -14.598 -8.279 9.113 1.00 90.25 84 PRO A CA 1
ATOM 703 C C . PRO A 1 84 ? -13.596 -7.674 10.102 1.00 90.25 84 PRO A C 1
ATOM 705 O O . PRO A 1 84 ? -12.434 -8.087 10.161 1.00 90.25 84 PRO A O 1
ATOM 708 N 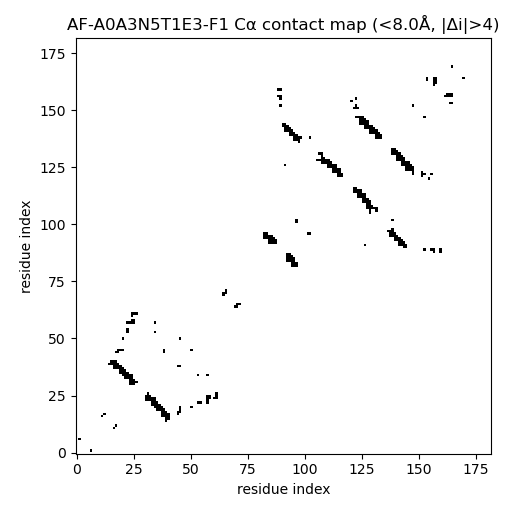N . VAL A 1 85 ? -14.076 -6.713 10.888 1.00 92.62 85 VAL A N 1
ATOM 709 C CA . VAL A 1 85 ? -13.373 -6.180 12.057 1.00 92.62 85 VAL A CA 1
ATOM 710 C C . VAL A 1 85 ? -13.693 -7.089 13.239 1.00 92.62 85 VAL A C 1
ATOM 712 O O . VAL A 1 85 ? -14.859 -7.379 13.494 1.00 92.62 85 VAL A O 1
ATOM 715 N N . ILE A 1 86 ? -12.656 -7.568 13.916 1.00 93.50 86 ILE A N 1
ATOM 716 C CA . ILE A 1 86 ? -12.768 -8.424 15.103 1.00 93.50 86 ILE A CA 1
ATOM 717 C C . ILE A 1 86 ? -12.771 -7.567 16.358 1.00 93.50 86 ILE A C 1
ATOM 719 O O . ILE A 1 86 ? -13.573 -7.797 17.255 1.00 93.50 86 ILE A O 1
ATOM 723 N N . ASP A 1 87 ? -11.869 -6.590 16.399 1.00 92.94 87 ASP A N 1
ATOM 724 C CA . ASP A 1 87 ? -11.728 -5.658 17.506 1.00 92.94 87 ASP A CA 1
ATOM 725 C C . ASP A 1 87 ? -11.266 -4.296 16.981 1.00 92.94 87 ASP A C 1
ATOM 727 O O . ASP A 1 87 ? -10.615 -4.212 15.934 1.00 92.94 87 ASP A O 1
ATOM 731 N N . ILE A 1 88 ? -11.626 -3.227 17.681 1.00 94.31 88 ILE A N 1
ATOM 732 C CA . ILE A 1 88 ? -11.291 -1.855 17.307 1.00 94.31 88 ILE A CA 1
ATOM 733 C C . ILE A 1 88 ? -11.160 -0.976 18.549 1.00 94.31 88 ILE A C 1
ATOM 735 O O . ILE A 1 88 ? -11.987 -1.007 19.456 1.00 94.31 88 ILE A O 1
ATOM 739 N N . SER A 1 89 ? -10.133 -0.137 18.545 1.00 91.44 89 SER A N 1
ATOM 740 C CA . SER A 1 89 ? -9.934 0.950 19.496 1.00 91.44 89 SER A CA 1
ATOM 741 C C . SER A 1 89 ? -9.786 2.270 18.738 1.00 91.44 89 SER A C 1
ATOM 743 O O . SER A 1 89 ? -9.757 2.306 17.506 1.00 91.44 89 SER A O 1
ATOM 745 N N . ALA A 1 90 ? -9.633 3.380 19.459 1.00 87.62 90 ALA A N 1
ATOM 746 C CA . ALA A 1 90 ? -9.302 4.647 18.812 1.00 87.62 90 ALA A CA 1
ATOM 747 C C . ALA A 1 90 ? -7.853 4.707 18.262 1.00 87.62 90 ALA A C 1
ATOM 749 O O . ALA A 1 90 ? -7.518 5.652 17.556 1.00 87.62 90 ALA A O 1
ATOM 750 N N . SER A 1 91 ? -6.993 3.714 18.546 1.00 88.69 91 SER A N 1
ATOM 751 C CA . SER A 1 91 ? -5.577 3.677 18.132 1.00 88.69 91 SER A CA 1
ATOM 752 C C . SER A 1 91 ? -5.291 2.642 17.054 1.00 88.69 91 SER A C 1
ATOM 754 O O . SER A 1 91 ? -4.201 2.636 16.481 1.00 88.69 91 SER A O 1
ATOM 756 N N . GLY A 1 92 ? -6.236 1.754 16.765 1.00 93.62 92 GLY A N 1
ATOM 757 C CA . GLY A 1 92 ? -6.035 0.700 15.793 1.00 93.62 92 GLY A CA 1
ATOM 758 C C . GLY A 1 92 ? -7.209 -0.254 15.707 1.00 93.62 92 GLY A C 1
ATOM 759 O O . GLY A 1 92 ? -8.234 -0.090 16.366 1.00 93.62 92 GLY A O 1
ATOM 760 N N . LEU A 1 93 ? -7.051 -1.279 14.880 1.00 95.50 93 LEU A N 1
ATOM 761 C CA . LEU A 1 93 ? -8.042 -2.334 14.747 1.00 95.50 93 LEU A CA 1
ATOM 762 C C . LEU A 1 93 ? -7.400 -3.679 14.426 1.00 95.50 93 LEU A C 1
ATOM 764 O O . LEU A 1 93 ? -6.315 -3.764 13.846 1.00 95.50 93 LEU A O 1
ATOM 768 N N . LEU A 1 94 ? -8.125 -4.738 14.762 1.00 96.19 94 LEU A N 1
ATOM 769 C CA . LEU A 1 94 ? -7.855 -6.106 14.363 1.00 96.19 94 LEU A CA 1
ATOM 770 C C . LEU A 1 94 ? -8.883 -6.527 13.314 1.00 96.19 94 LEU A C 1
ATOM 772 O O . LEU A 1 94 ? -10.088 -6.483 13.558 1.00 96.19 94 LEU A O 1
ATOM 776 N N . PHE A 1 95 ? -8.412 -6.981 12.158 1.00 95.31 95 PHE A N 1
ATOM 777 C CA . PHE A 1 95 ? -9.267 -7.522 11.103 1.00 95.31 95 PHE A CA 1
ATOM 778 C C . PHE A 1 95 ? -8.752 -8.869 10.615 1.00 95.31 95 PHE A C 1
ATOM 780 O O . PHE A 1 95 ? -7.578 -9.204 10.796 1.00 95.31 95 PHE A O 1
ATOM 787 N N . ALA A 1 96 ? -9.636 -9.641 9.984 1.00 95.06 96 ALA A N 1
ATOM 788 C CA . ALA A 1 96 ? -9.284 -10.942 9.436 1.00 95.06 96 ALA A CA 1
ATOM 789 C C . ALA A 1 96 ? -9.707 -11.121 7.983 1.00 95.06 96 ALA A C 1
ATOM 791 O O . ALA A 1 96 ? -10.667 -10.524 7.502 1.00 95.06 96 ALA A O 1
ATOM 792 N N . THR A 1 97 ? -8.999 -12.005 7.289 1.00 94.00 97 THR A N 1
ATOM 793 C CA . THR A 1 97 ? -9.353 -12.463 5.948 1.00 94.00 97 THR A CA 1
ATOM 794 C C . THR A 1 97 ? -9.135 -13.959 5.814 1.00 94.00 97 THR A C 1
ATOM 796 O O . THR A 1 97 ? -8.318 -14.549 6.516 1.00 94.00 97 THR A O 1
ATOM 799 N N . ARG A 1 98 ? -9.849 -14.570 4.871 1.00 93.88 98 ARG A N 1
ATOM 800 C CA . ARG A 1 98 ? -9.598 -15.947 4.425 1.00 93.88 98 ARG A CA 1
ATOM 801 C C . ARG A 1 98 ? -8.856 -15.999 3.090 1.00 93.88 98 ARG A C 1
ATOM 803 O O . ARG A 1 98 ? -8.580 -17.082 2.596 1.00 93.88 98 ARG A O 1
ATOM 810 N N . ILE A 1 99 ? -8.581 -14.843 2.477 1.00 91.94 99 ILE A N 1
ATOM 811 C CA . ILE A 1 99 ? -8.004 -14.740 1.133 1.00 91.94 99 ILE A CA 1
ATOM 812 C C . ILE A 1 99 ? -6.478 -14.922 1.226 1.00 91.94 99 ILE A C 1
ATOM 814 O O . ILE A 1 99 ? -5.808 -14.034 1.761 1.00 91.94 99 ILE A O 1
ATOM 818 N N . PRO A 1 100 ? -5.898 -16.015 0.691 1.00 90.12 100 PRO A N 1
ATOM 819 C CA . PRO A 1 100 ? -4.458 -16.265 0.800 1.00 90.12 100 PRO A CA 1
ATOM 820 C C . PRO A 1 100 ? -3.603 -15.204 0.093 1.00 90.12 100 PRO A C 1
ATOM 822 O O . PRO A 1 100 ? -2.570 -14.797 0.612 1.00 90.12 100 PRO A O 1
ATOM 825 N N . ASP A 1 101 ? -4.074 -14.673 -1.037 1.00 89.25 101 ASP A N 1
ATOM 826 C CA . ASP A 1 101 ? -3.397 -13.600 -1.782 1.00 89.25 101 ASP A CA 1
ATOM 827 C C . ASP A 1 101 ? -3.235 -12.312 -0.946 1.00 89.25 101 ASP A C 1
ATOM 829 O O . ASP A 1 101 ? -2.183 -11.672 -0.966 1.00 89.25 101 ASP A O 1
ATOM 833 N N . LEU A 1 102 ? -4.231 -11.964 -0.119 1.00 89.31 102 LEU A N 1
ATOM 834 C CA . LEU A 1 102 ? -4.107 -10.844 0.820 1.00 89.31 102 LEU A CA 1
ATOM 835 C C . LEU A 1 102 ? -3.097 -11.134 1.921 1.00 89.31 102 LEU A C 1
ATOM 837 O O . LEU A 1 102 ? -2.356 -10.242 2.320 1.00 89.31 102 LEU A O 1
ATOM 841 N N . ASN A 1 103 ? -3.035 -12.375 2.398 1.00 91.31 103 ASN A N 1
ATOM 842 C CA . ASN A 1 103 ? -2.003 -12.776 3.338 1.00 91.31 103 ASN A CA 1
ATOM 843 C C . ASN A 1 103 ? -0.603 -12.636 2.729 1.00 91.31 103 ASN A C 1
ATOM 845 O O . ASN A 1 103 ? 0.326 -12.231 3.419 1.00 91.31 103 ASN A O 1
ATOM 849 N N . GLU A 1 104 ? -0.415 -12.905 1.445 1.00 89.75 104 GLU A N 1
ATOM 850 C CA . GLU A 1 104 ? 0.887 -12.697 0.816 1.00 89.75 104 GLU A CA 1
ATOM 851 C C . GLU A 1 104 ? 1.223 -11.214 0.641 1.00 89.75 104 GLU A C 1
ATOM 853 O O . GLU A 1 104 ? 2.358 -10.823 0.927 1.00 89.75 104 GLU A O 1
ATOM 858 N N . LYS A 1 105 ? 0.244 -10.393 0.250 1.00 89.25 105 LYS A N 1
ATOM 859 C CA . LYS A 1 105 ? 0.419 -8.956 -0.016 1.00 89.25 105 LYS A CA 1
ATOM 860 C C . LYS A 1 105 ? 0.546 -8.109 1.249 1.00 89.25 105 LYS A C 1
ATOM 862 O O . LYS A 1 105 ? 1.366 -7.197 1.296 1.00 89.25 105 LYS A O 1
ATOM 867 N N . ILE A 1 106 ? -0.233 -8.411 2.285 1.00 90.62 106 ILE A N 1
ATOM 868 C CA . ILE A 1 106 ? -0.234 -7.671 3.549 1.00 90.62 106 ILE A CA 1
ATOM 869 C C . ILE A 1 106 ? 0.909 -8.197 4.426 1.00 90.62 106 ILE A C 1
ATOM 871 O O . ILE A 1 106 ? 0.815 -9.236 5.099 1.00 90.62 106 ILE A O 1
ATOM 875 N N . LYS A 1 107 ? 2.035 -7.481 4.378 1.00 90.12 107 LYS A N 1
ATOM 876 C CA . LYS A 1 107 ? 3.219 -7.732 5.206 1.00 90.12 107 LYS A CA 1
ATOM 877 C C . LYS A 1 107 ? 3.157 -6.941 6.512 1.00 90.12 107 LYS A C 1
ATOM 879 O O . LYS A 1 107 ? 2.463 -5.932 6.609 1.00 90.12 107 LYS A O 1
ATOM 884 N N . SER A 1 108 ? 3.911 -7.396 7.511 1.00 89.88 108 SER A N 1
ATOM 885 C CA . SER A 1 108 ? 4.173 -6.590 8.705 1.00 89.88 108 SER A CA 1
ATOM 886 C C . SER A 1 108 ? 4.829 -5.271 8.300 1.00 89.88 108 SER A C 1
ATOM 888 O O . SER A 1 108 ? 5.665 -5.245 7.399 1.00 89.88 108 SER A O 1
ATOM 890 N N . PHE A 1 109 ? 4.438 -4.197 8.973 1.00 91.06 109 PHE A N 1
ATOM 891 C CA . PHE A 1 109 ? 4.857 -2.815 8.741 1.00 91.06 109 PHE A CA 1
ATOM 892 C C . PHE A 1 109 ? 4.451 -2.216 7.391 1.00 91.06 109 PHE A C 1
ATOM 894 O O . PHE A 1 109 ? 4.922 -1.138 7.042 1.00 91.06 109 PHE A O 1
ATOM 901 N N . LEU A 1 110 ? 3.560 -2.877 6.646 1.00 90.56 110 LEU A N 1
ATOM 902 C CA . LEU A 1 110 ? 2.938 -2.274 5.474 1.00 90.56 110 LEU A CA 1
ATOM 903 C C . LEU A 1 110 ? 2.032 -1.118 5.907 1.00 90.56 110 LEU A C 1
ATOM 905 O O . LEU A 1 110 ? 1.185 -1.303 6.787 1.00 90.56 110 LEU A O 1
ATOM 909 N N . ASP A 1 111 ? 2.185 0.021 5.233 1.00 91.38 111 ASP A N 1
ATOM 910 C CA . ASP A 1 111 ? 1.322 1.189 5.388 1.00 91.38 111 ASP A CA 1
ATOM 911 C C . ASP A 1 111 ? 0.190 1.170 4.357 1.00 91.38 111 ASP A C 1
ATOM 913 O O . ASP A 1 111 ? 0.408 0.891 3.175 1.00 91.38 111 ASP A O 1
ATOM 917 N N . PHE A 1 112 ? -1.031 1.452 4.804 1.00 89.50 112 PHE A N 1
ATOM 918 C CA . PHE A 1 112 ? -2.230 1.464 3.971 1.00 89.50 112 PHE A CA 1
ATOM 919 C C . PHE A 1 112 ? -3.338 2.304 4.609 1.00 89.50 112 PHE A C 1
ATOM 921 O O . PHE A 1 112 ? -3.382 2.481 5.825 1.00 89.50 112 PHE A O 1
ATOM 928 N N . ASP A 1 113 ? -4.261 2.796 3.787 1.00 90.56 113 ASP A N 1
ATOM 929 C CA . ASP A 1 113 ? -5.439 3.503 4.278 1.00 90.56 113 ASP A CA 1
ATOM 930 C C . ASP A 1 113 ? -6.546 2.511 4.640 1.00 90.56 113 ASP A C 1
ATOM 932 O O . ASP A 1 113 ? -6.921 1.639 3.851 1.00 90.56 113 ASP A O 1
ATOM 936 N N . ILE A 1 114 ? -7.105 2.676 5.835 1.00 91.88 114 ILE A N 1
ATOM 937 C CA . ILE A 1 114 ? -8.286 1.960 6.304 1.00 91.88 114 ILE A CA 1
ATOM 938 C C . ILE A 1 114 ? -9.472 2.912 6.253 1.00 91.88 114 ILE A C 1
ATOM 940 O O . ILE A 1 114 ? -9.433 4.007 6.809 1.00 91.88 114 ILE A O 1
ATOM 944 N N . THR A 1 115 ? -10.559 2.460 5.632 1.00 92.94 115 THR A N 1
ATOM 945 C CA . THR A 1 115 ? -11.851 3.148 5.689 1.00 92.94 115 THR A CA 1
ATOM 946 C C . THR A 1 115 ? -12.785 2.415 6.644 1.00 92.94 115 THR A C 1
ATOM 948 O O . THR A 1 115 ? -13.169 1.274 6.390 1.00 92.94 115 THR A O 1
ATOM 951 N N . ILE A 1 116 ? -13.190 3.087 7.717 1.00 91.88 116 ILE A N 1
ATOM 952 C CA . ILE A 1 116 ? -14.102 2.564 8.736 1.00 91.88 116 ILE A CA 1
ATOM 953 C C . ILE A 1 116 ? -15.448 3.261 8.552 1.00 91.88 116 ILE A C 1
ATOM 955 O O . ILE A 1 116 ? -15.525 4.489 8.546 1.00 91.88 116 ILE A O 1
ATOM 959 N N . LYS A 1 117 ? -16.517 2.480 8.378 1.00 90.06 117 LYS A N 1
ATOM 960 C CA . LYS A 1 117 ? -17.882 2.993 8.199 1.00 90.06 117 LYS A CA 1
ATOM 961 C C . LYS A 1 117 ? -18.748 2.554 9.374 1.00 90.06 117 LYS A C 1
ATOM 963 O O . LYS A 1 117 ? -18.909 1.357 9.591 1.00 90.06 117 LYS A O 1
ATOM 968 N N . PHE A 1 118 ? -19.319 3.510 10.101 1.00 86.62 118 PHE A N 1
ATOM 969 C CA . PHE A 1 118 ? -20.206 3.264 11.243 1.00 86.62 118 PHE A CA 1
ATOM 970 C C . PHE A 1 118 ? -21.263 4.367 11.329 1.00 86.62 118 PHE A C 1
ATOM 972 O O . PHE A 1 118 ? -20.951 5.531 11.109 1.00 86.62 118 PHE A O 1
ATOM 979 N N . MET A 1 119 ? -22.519 4.017 11.626 1.00 80.06 119 MET A N 1
ATOM 980 C CA . MET A 1 119 ? -23.616 4.977 11.870 1.00 80.06 119 MET A CA 1
ATOM 981 C C . MET A 1 119 ? -23.719 6.126 10.841 1.00 80.06 119 MET A C 1
ATOM 983 O O . MET A 1 119 ? -23.956 7.277 11.194 1.00 80.06 119 MET A O 1
ATOM 987 N N . GLY A 1 120 ? -23.485 5.838 9.554 1.00 84.06 120 GLY A N 1
ATOM 988 C CA . GLY A 1 120 ? -23.503 6.842 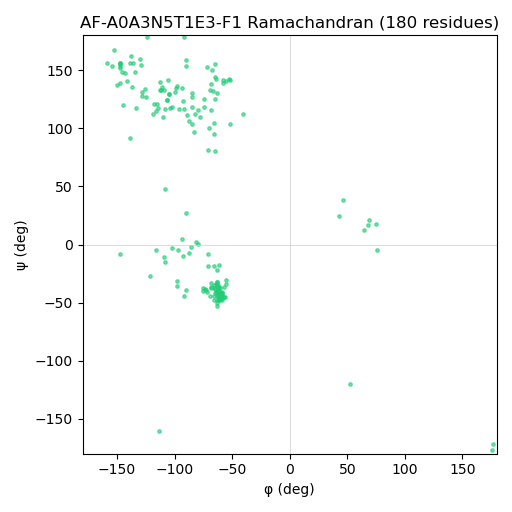8.477 1.00 84.06 120 GLY A CA 1
ATOM 989 C C . GLY A 1 120 ? -22.276 7.766 8.410 1.00 84.06 120 GLY A C 1
ATOM 990 O O . GLY A 1 120 ? -22.149 8.529 7.456 1.00 84.06 120 GLY A O 1
ATOM 991 N N . LYS A 1 121 ? -21.343 7.674 9.364 1.00 87.38 121 LYS A N 1
ATOM 992 C CA . LYS A 1 121 ? -20.045 8.354 9.345 1.00 87.38 121 LYS A CA 1
ATOM 993 C C . LYS A 1 121 ? -18.984 7.482 8.668 1.00 87.38 121 LYS A C 1
ATOM 995 O O . LYS A 1 121 ? -19.073 6.252 8.637 1.00 87.38 121 LYS A O 1
ATOM 1000 N N . THR A 1 122 ? -17.974 8.142 8.107 1.00 91.06 122 THR A N 1
ATOM 1001 C CA . THR A 1 122 ? -16.803 7.494 7.506 1.00 91.06 122 THR A CA 1
ATOM 1002 C C . THR A 1 122 ? -15.534 8.102 8.083 1.00 91.06 122 THR A C 1
ATOM 1004 O O . THR A 1 122 ? -15.354 9.318 8.050 1.00 91.06 122 THR A O 1
ATOM 1007 N N . VAL A 1 123 ? -14.656 7.239 8.582 1.00 91.56 123 VAL A N 1
ATOM 1008 C CA . VAL A 1 123 ? -13.323 7.585 9.075 1.00 91.56 123 VAL A CA 1
ATOM 1009 C C . VAL A 1 123 ? -12.295 6.982 8.133 1.00 91.56 123 VAL A C 1
ATOM 1011 O O . VAL A 1 123 ? -12.416 5.816 7.755 1.00 91.56 123 VAL A O 1
ATOM 1014 N N . ILE A 1 124 ? -11.303 7.780 7.743 1.00 92.56 124 ILE A N 1
ATOM 1015 C CA . ILE A 1 124 ? -10.186 7.332 6.913 1.00 92.56 124 ILE A CA 1
ATOM 1016 C C . ILE A 1 124 ? -8.924 7.477 7.752 1.00 92.56 124 ILE A C 1
ATOM 1018 O O . ILE A 1 124 ? -8.544 8.587 8.116 1.00 92.56 124 ILE A O 1
ATOM 1022 N N . ALA A 1 125 ? -8.291 6.352 8.064 1.00 93.25 125 ALA A N 1
ATOM 1023 C CA . ALA A 1 125 ? -7.082 6.315 8.869 1.00 93.25 125 ALA A CA 1
ATOM 1024 C C . ALA A 1 125 ? -5.921 5.736 8.056 1.00 93.25 125 ALA A C 1
ATOM 1026 O O . ALA A 1 125 ? -5.966 4.577 7.633 1.00 93.25 125 ALA A O 1
ATOM 1027 N N . GLY A 1 126 ? -4.855 6.519 7.892 1.00 92.94 126 GLY A N 1
ATOM 1028 C CA . GLY A 1 126 ? -3.567 5.984 7.460 1.00 92.94 126 GLY A CA 1
ATOM 1029 C C . GLY A 1 126 ? -3.052 5.056 8.553 1.00 92.94 126 GLY A C 1
ATOM 1030 O O . GLY A 1 126 ? -2.998 5.455 9.716 1.00 92.94 126 GLY A O 1
ATOM 1031 N N . SER A 1 127 ? -2.737 3.814 8.206 1.00 94.81 127 SER A N 1
ATOM 1032 C CA . SER A 1 127 ? -2.528 2.727 9.163 1.00 94.81 127 SER A CA 1
ATOM 1033 C C . SER A 1 127 ? -1.299 1.898 8.822 1.00 94.81 127 SER A C 1
ATOM 1035 O O . SER A 1 127 ? -0.911 1.820 7.661 1.00 94.81 127 SER A O 1
ATOM 1037 N N . ARG A 1 128 ? -0.727 1.229 9.826 1.00 94.56 128 ARG A N 1
ATOM 1038 C CA . ARG A 1 128 ? 0.400 0.301 9.680 1.00 94.56 128 ARG A CA 1
ATOM 1039 C C . ARG A 1 128 ? 0.078 -1.053 10.279 1.00 94.56 128 ARG A C 1
ATOM 1041 O O . ARG A 1 128 ? -0.379 -1.125 11.416 1.00 94.56 128 ARG A O 1
ATOM 1048 N N . VAL A 1 129 ? 0.380 -2.137 9.566 1.00 96.06 129 VAL A N 1
ATOM 1049 C CA . VAL A 1 129 ? 0.303 -3.489 10.148 1.00 96.06 129 VAL A CA 1
ATOM 1050 C C . VAL A 1 129 ? 1.392 -3.647 11.206 1.00 96.06 129 VAL A C 1
ATOM 1052 O O . VAL A 1 129 ? 2.572 -3.655 10.878 1.00 96.06 129 VAL A O 1
ATOM 1055 N N . MET A 1 130 ? 1.024 -3.838 12.467 1.00 95.38 130 MET A N 1
ATOM 1056 C CA . MET A 1 130 ? 1.986 -4.032 13.559 1.00 95.38 130 MET A CA 1
ATOM 1057 C C . MET A 1 130 ? 2.185 -5.503 13.900 1.00 95.38 130 MET A C 1
ATOM 1059 O O . MET A 1 130 ? 3.273 -5.919 14.297 1.00 95.38 130 MET A O 1
ATOM 1063 N N . ARG A 1 131 ? 1.140 -6.315 13.733 1.00 93.12 131 ARG A N 1
ATOM 1064 C CA . ARG A 1 131 ? 1.205 -7.749 13.999 1.00 93.12 131 ARG A CA 1
ATOM 1065 C C . ARG A 1 131 ? 0.373 -8.519 12.996 1.00 93.12 131 ARG A C 1
ATOM 1067 O O . ARG A 1 131 ? -0.674 -8.063 12.542 1.00 93.12 131 ARG A O 1
ATOM 1074 N N . LYS A 1 132 ? 0.852 -9.720 12.702 1.00 95.12 132 LYS A N 1
ATOM 1075 C CA . LYS A 1 132 ? 0.212 -10.675 11.820 1.00 95.12 132 LYS A CA 1
ATOM 1076 C C . LYS A 1 132 ? 0.300 -12.062 12.431 1.00 95.12 132 LYS A C 1
ATOM 1078 O O . LYS A 1 132 ? 1.355 -12.441 12.934 1.00 95.12 132 LYS A O 1
ATOM 1083 N N . PHE A 1 133 ? -0.802 -12.789 12.397 1.00 94.31 133 PHE A N 1
ATOM 1084 C CA . PHE A 1 133 ? -0.893 -14.165 12.874 1.00 94.31 133 PHE A CA 1
ATOM 1085 C C . PHE A 1 133 ? -2.004 -14.888 12.114 1.00 94.31 133 PHE A C 1
ATOM 1087 O O . PHE A 1 133 ? -2.776 -14.263 11.390 1.00 94.31 133 PHE A O 1
ATOM 1094 N N . ASN A 1 134 ? -2.071 -16.207 12.228 1.00 94.94 134 ASN A N 1
ATOM 1095 C CA . ASN A 1 134 ? -3.072 -17.003 11.534 1.00 94.94 134 ASN A CA 1
ATOM 1096 C C . ASN A 1 134 ? -3.464 -18.221 12.362 1.00 94.94 134 ASN A C 1
ATOM 1098 O O . ASN A 1 134 ? -2.680 -18.706 13.177 1.00 94.94 134 ASN A O 1
ATOM 1102 N N . ASP A 1 135 ? -4.666 -18.717 12.112 1.00 93.19 135 ASP A N 1
ATOM 1103 C CA . ASP A 1 135 ? -5.084 -20.050 12.529 1.00 93.19 135 ASP A CA 1
ATOM 1104 C C . ASP A 1 135 ? -5.306 -20.926 11.284 1.00 93.19 135 ASP A C 1
ATOM 1106 O O . ASP A 1 135 ? -4.759 -20.652 10.210 1.00 93.19 135 ASP A O 1
ATOM 1110 N N . THR A 1 136 ? -6.055 -22.017 11.430 1.00 90.44 136 THR A N 1
ATOM 1111 C CA . THR A 1 136 ? -6.357 -22.952 10.340 1.00 90.44 136 THR A CA 1
ATOM 1112 C C . THR A 1 136 ? -7.314 -22.384 9.290 1.00 90.44 136 THR A C 1
ATOM 1114 O O . THR A 1 136 ? -7.373 -22.921 8.186 1.00 90.44 136 THR A O 1
ATOM 1117 N N . GLN A 1 137 ? -8.067 -21.327 9.601 1.00 91.56 137 GLN A N 1
ATOM 1118 C CA . GLN A 1 137 ? -9.122 -20.779 8.746 1.00 91.56 137 GLN A CA 1
ATOM 1119 C C . GLN A 1 137 ? -8.910 -19.314 8.354 1.00 91.56 137 GLN A C 1
ATOM 1121 O O . GLN A 1 137 ? -9.417 -18.897 7.311 1.00 91.56 137 GLN A O 1
ATOM 1126 N N . TYR A 1 138 ? -8.204 -18.533 9.167 1.00 94.88 138 TYR A N 1
ATOM 1127 C CA . TYR A 1 138 ? -8.112 -17.086 9.031 1.00 94.88 138 TYR A CA 1
ATOM 1128 C C . TYR A 1 138 ? -6.686 -16.565 9.170 1.00 94.88 138 TYR A C 1
ATOM 1130 O O . TYR A 1 138 ? -5.872 -17.064 9.947 1.00 94.88 138 TYR A O 1
ATOM 1138 N N . PHE A 1 139 ? -6.432 -15.477 8.450 1.00 96.06 139 PHE A N 1
ATOM 1139 C CA . PHE A 1 139 ? -5.281 -14.607 8.633 1.00 96.06 139 PHE A CA 1
ATOM 1140 C C . PHE A 1 139 ? -5.739 -13.333 9.333 1.00 96.06 139 PHE A C 1
ATOM 1142 O O . PHE A 1 139 ? -6.693 -12.694 8.887 1.00 96.06 139 PHE A O 1
ATOM 1149 N N . TYR A 1 140 ? -5.044 -12.968 10.402 1.00 96.31 140 TYR A N 1
ATOM 1150 C CA . TYR A 1 140 ? -5.350 -11.840 11.267 1.00 96.31 140 TYR A CA 1
ATOM 1151 C C . TYR A 1 140 ? -4.280 -10.761 11.141 1.00 96.31 140 TYR A C 1
ATOM 1153 O O . TYR A 1 140 ? -3.079 -11.054 11.112 1.00 96.31 140 TYR A O 1
ATOM 1161 N N . PHE A 1 141 ? -4.719 -9.506 11.130 1.00 96.50 141 PHE A N 1
ATOM 1162 C CA . PHE A 1 141 ? -3.855 -8.339 11.011 1.00 96.50 141 PHE A CA 1
ATOM 1163 C C . PHE A 1 141 ? -4.254 -7.304 12.056 1.00 96.50 141 PHE A C 1
ATOM 1165 O O . PHE A 1 141 ? -5.370 -6.784 12.032 1.00 96.50 141 PHE A O 1
ATOM 1172 N N . ALA A 1 142 ? -3.330 -7.002 12.964 1.00 96.44 142 ALA A N 1
ATOM 1173 C CA . ALA A 1 142 ? -3.466 -5.883 13.883 1.00 96.44 142 ALA A CA 1
ATOM 1174 C C . ALA A 1 142 ? -2.816 -4.659 13.239 1.00 96.44 142 ALA A C 1
ATOM 1176 O O . ALA A 1 142 ? -1.606 -4.663 12.982 1.00 96.44 142 ALA A O 1
ATOM 1177 N N . ALA A 1 143 ? -3.617 -3.636 12.968 1.00 96.31 143 ALA A N 1
ATOM 1178 C CA . ALA A 1 143 ? -3.177 -2.385 12.380 1.00 96.31 143 ALA A CA 1
ATOM 1179 C C . ALA A 1 143 ? -3.271 -1.250 13.400 1.00 96.31 143 ALA A C 1
ATOM 1181 O O . ALA A 1 143 ? -4.272 -1.123 14.099 1.00 96.31 143 ALA A O 1
ATOM 1182 N N . GLN A 1 144 ? -2.232 -0.425 13.462 1.00 95.81 144 GLN A N 1
ATOM 1183 C CA . GLN A 1 144 ? -2.201 0.803 14.248 1.00 95.81 144 GLN A CA 1
ATOM 1184 C C . GLN A 1 144 ? -2.519 1.989 13.340 1.00 95.81 144 GLN A C 1
ATOM 1186 O O . GLN A 1 144 ? -1.987 2.073 12.233 1.00 95.81 144 GLN A O 1
ATOM 1191 N N . PHE A 1 145 ? -3.352 2.914 13.808 1.00 94.19 145 PHE A N 1
ATOM 1192 C CA . PHE A 1 145 ? -3.598 4.177 13.123 1.00 94.19 145 PHE A CA 1
ATOM 1193 C C . PHE A 1 145 ? -2.395 5.102 13.315 1.00 94.19 145 PHE A C 1
ATOM 1195 O O . PHE A 1 145 ? -1.967 5.369 14.434 1.00 94.19 145 PHE A O 1
ATOM 1202 N N . LEU A 1 146 ? -1.842 5.578 12.204 1.00 89.25 146 LEU A N 1
ATOM 1203 C CA . LEU A 1 146 ? -0.742 6.539 12.159 1.00 89.25 146 LEU A CA 1
ATOM 1204 C C . LEU A 1 146 ? -1.243 7.964 11.938 1.00 89.25 146 LEU A C 1
ATOM 1206 O O . LEU A 1 146 ? -0.649 8.919 12.428 1.00 89.25 146 LEU A O 1
ATOM 1210 N N . LYS A 1 147 ? -2.307 8.111 11.143 1.00 90.12 147 LYS A N 1
ATOM 1211 C CA . LYS A 1 147 ? -2.840 9.414 10.757 1.00 90.12 147 LYS A CA 1
ATOM 1212 C C . LYS A 1 147 ? -4.353 9.358 10.650 1.00 90.12 147 LYS A C 1
ATOM 1214 O O . LYS A 1 147 ? -4.890 8.644 9.809 1.00 90.12 147 LYS A O 1
ATOM 1219 N N . ILE A 1 148 ? -5.010 10.174 11.457 1.00 90.81 148 ILE A N 1
ATOM 1220 C CA . ILE A 1 148 ? -6.455 10.380 11.475 1.00 90.81 148 ILE A CA 1
ATOM 1221 C C . ILE A 1 148 ? -6.699 11.871 11.727 1.00 90.81 148 ILE A C 1
ATOM 1223 O O . ILE A 1 148 ? -5.933 12.494 12.463 1.00 90.81 148 ILE A O 1
ATOM 1227 N N . SER A 1 149 ? -7.691 12.478 11.069 1.00 90.44 149 SER A N 1
ATOM 1228 C CA . SER A 1 149 ? -8.029 13.873 11.376 1.00 90.44 149 SER A CA 1
ATOM 1229 C C . SER A 1 149 ? -8.710 13.965 12.740 1.00 90.44 149 SER A C 1
ATOM 1231 O O . SER A 1 149 ? -9.369 13.020 13.164 1.00 90.44 149 SER A O 1
ATOM 1233 N N . GLU A 1 150 ? -8.589 15.107 13.410 1.00 87.69 150 GLU A N 1
ATOM 1234 C CA . GLU A 1 150 ? -9.165 15.318 14.742 1.00 87.69 150 GLU A CA 1
ATOM 1235 C C . GLU A 1 150 ? -10.686 15.092 14.761 1.00 87.69 150 GLU A C 1
ATOM 1237 O O . GLU A 1 150 ? -11.189 14.338 15.589 1.00 87.69 150 GLU A O 1
ATOM 1242 N N . ASP A 1 151 ? -11.413 15.624 13.772 1.00 89.12 151 ASP A N 1
ATOM 1243 C CA . ASP A 1 151 ? -12.860 15.404 13.629 1.00 89.12 151 ASP A CA 1
ATOM 1244 C C . ASP A 1 151 ? -13.219 13.917 13.486 1.00 89.12 151 ASP A C 1
ATOM 1246 O O . ASP A 1 151 ? -14.192 13.431 14.068 1.00 89.12 151 ASP A O 1
ATOM 1250 N N . GLN A 1 152 ? -12.432 13.176 12.701 1.00 90.62 152 GLN A N 1
ATOM 1251 C CA . GLN A 1 152 ? -12.654 11.751 12.470 1.00 90.62 152 GLN A CA 1
ATOM 1252 C C . GLN A 1 152 ? -12.277 10.913 13.690 1.00 90.62 152 GLN A C 1
ATOM 1254 O O . GLN A 1 152 ? -12.980 9.954 14.008 1.00 90.62 152 GLN A O 1
ATOM 1259 N N . PHE A 1 153 ? -11.200 11.286 14.379 1.00 90.31 153 PHE A N 1
ATOM 1260 C CA . PHE A 1 153 ? -10.780 10.666 15.625 1.00 90.31 153 PHE A CA 1
ATOM 1261 C C . PHE A 1 153 ? -11.836 10.862 16.702 1.00 90.31 153 PHE A C 1
ATOM 1263 O O . PHE A 1 153 ? -12.295 9.878 17.267 1.00 90.31 153 PHE A O 1
ATOM 1270 N N . ASN A 1 154 ? -12.298 12.094 16.914 1.00 88.94 154 ASN A N 1
ATOM 1271 C CA . ASN A 1 154 ? -13.350 12.404 17.877 1.00 88.94 154 ASN A CA 1
ATOM 1272 C C . ASN A 1 154 ? -14.643 11.649 17.558 1.00 88.94 154 ASN A C 1
ATOM 1274 O O . ASN A 1 154 ? -15.247 11.066 18.454 1.00 88.94 154 ASN A O 1
ATOM 1278 N N . ALA A 1 155 ? -15.034 11.576 16.282 1.00 89.75 155 ALA A N 1
ATOM 1279 C CA . ALA A 1 155 ? -16.202 10.805 15.868 1.00 89.75 155 ALA A CA 1
ATOM 1280 C C . ALA A 1 155 ? -16.056 9.298 16.137 1.00 89.75 155 ALA A C 1
ATOM 1282 O O . ALA A 1 155 ? -17.033 8.654 16.523 1.00 89.75 155 ALA A O 1
ATOM 1283 N N . LEU A 1 156 ? -14.867 8.730 15.911 1.00 90.88 156 LEU A N 1
ATOM 1284 C CA . LEU A 1 156 ? -14.582 7.329 16.216 1.00 90.88 156 LEU A CA 1
ATOM 1285 C C . LEU A 1 156 ? -14.542 7.090 17.729 1.00 90.88 156 LEU A C 1
ATOM 1287 O O . LEU A 1 156 ? -15.134 6.131 18.208 1.00 90.88 156 LEU A O 1
ATOM 1291 N N . PHE A 1 157 ? -13.882 7.969 18.478 1.00 91.06 157 PHE A N 1
ATOM 1292 C CA . PHE A 1 157 ? -13.748 7.890 19.927 1.00 91.06 157 PHE A CA 1
ATOM 1293 C C . PHE A 1 157 ? -15.117 7.952 20.612 1.00 91.06 157 PHE A C 1
ATOM 1295 O O . PHE A 1 157 ? -15.445 7.090 21.422 1.00 91.06 157 PHE A O 1
ATOM 1302 N N . GLU A 1 158 ? -15.957 8.911 20.223 1.00 90.56 158 GLU A N 1
ATOM 1303 C CA . GLU A 1 158 ? -17.325 9.036 20.723 1.00 90.56 158 GLU A CA 1
ATOM 1304 C C . GLU A 1 158 ? -18.160 7.795 20.402 1.00 90.56 158 GLU A C 1
ATOM 1306 O O . GLU A 1 158 ? -18.892 7.304 21.258 1.00 90.56 158 GLU A O 1
ATOM 1311 N N . TYR A 1 159 ? -18.010 7.238 19.199 1.00 90.06 159 TYR A N 1
ATOM 1312 C CA . TYR A 1 159 ? -18.701 6.009 18.821 1.00 90.06 159 TYR A CA 1
ATOM 1313 C C . TYR A 1 159 ? -18.261 4.798 19.654 1.00 90.06 159 TYR A C 1
ATOM 1315 O O . TYR A 1 159 ? -19.102 3.996 20.056 1.00 90.06 159 TYR A O 1
ATOM 1323 N N . LEU A 1 160 ? -16.960 4.658 19.919 1.00 90.44 160 LEU A N 1
ATOM 1324 C CA . LEU A 1 160 ? -16.408 3.521 20.658 1.00 90.44 160 LEU A CA 1
ATOM 1325 C C . LEU A 1 160 ? -16.668 3.607 22.164 1.00 90.44 160 LEU A C 1
ATOM 1327 O O . LEU A 1 160 ? -16.909 2.585 22.803 1.00 90.44 160 LEU A O 1
ATOM 1331 N N . TYR A 1 161 ? -16.605 4.811 22.733 1.00 89.88 161 TYR A N 1
ATOM 1332 C CA . TYR A 1 161 ? -16.580 5.008 24.184 1.00 89.88 161 TYR A CA 1
ATOM 1333 C C . TYR A 1 161 ? -17.794 5.766 24.731 1.00 89.88 161 TYR A C 1
ATOM 1335 O O . TYR A 1 161 ? -17.915 5.918 25.946 1.00 89.88 161 TYR A O 1
ATOM 1343 N N . GLY A 1 162 ? -18.697 6.247 23.871 1.00 87.81 162 GLY A N 1
ATOM 1344 C CA . GLY A 1 162 ? -19.918 6.953 24.273 1.00 87.81 162 GLY A CA 1
ATOM 1345 C C . GLY A 1 162 ? -19.679 8.325 24.911 1.00 87.81 162 GLY A C 1
ATOM 1346 O O . GLY A 1 162 ? -20.566 8.845 25.586 1.00 87.81 162 GLY A O 1
ATOM 1347 N N . LYS A 1 163 ? -18.482 8.900 24.746 1.00 86.12 163 LYS A N 1
ATOM 1348 C CA . LYS A 1 163 ? -18.089 10.206 25.292 1.00 86.12 163 LYS A CA 1
ATOM 1349 C C . LYS A 1 163 ? -17.106 10.922 24.367 1.00 86.12 163 LYS A C 1
ATOM 1351 O O . LYS A 1 163 ? -16.380 10.272 23.622 1.00 86.12 163 LYS A O 1
ATOM 1356 N N . SER A 1 164 ? -17.036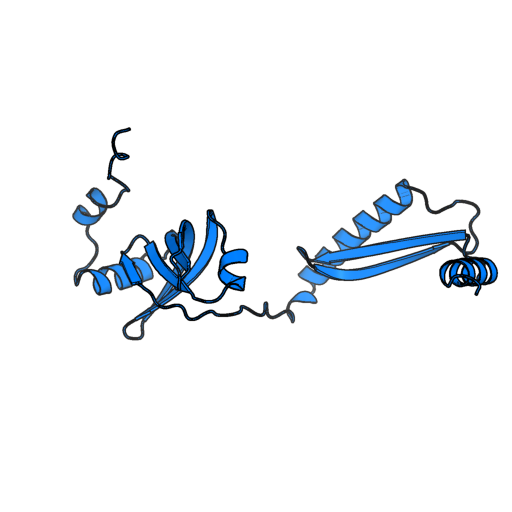 12.247 24.458 1.00 84.81 164 SER A N 1
ATOM 1357 C CA . SER A 1 164 ? -16.000 13.033 23.778 1.00 84.81 164 SER A CA 1
ATOM 1358 C C . SER A 1 164 ? -14.613 12.765 24.370 1.00 84.81 164 SER A C 1
ATOM 1360 O O . SER A 1 164 ? -14.484 12.480 25.564 1.00 84.81 164 SER A O 1
ATOM 1362 N N . PHE A 1 165 ? -13.581 12.884 23.535 1.00 82.44 165 PHE A N 1
ATOM 1363 C CA . PHE A 1 165 ? -12.191 12.863 23.983 1.00 82.44 165 PHE A CA 1
ATOM 1364 C C . PHE A 1 165 ? -11.904 14.064 24.898 1.00 82.44 165 PHE A C 1
ATOM 1366 O O . PHE A 1 165 ? -12.443 15.152 24.691 1.00 82.44 165 PHE A O 1
ATOM 1373 N N . SER A 1 166 ? -11.086 13.861 25.931 1.00 80.31 166 SER A N 1
ATOM 1374 C CA . SER A 1 166 ? -10.752 14.886 26.926 1.00 80.31 166 SER A CA 1
ATOM 1375 C C . SER A 1 166 ? -9.263 14.868 27.272 1.00 80.31 166 SER A C 1
ATOM 1377 O O . SER A 1 166 ? -8.605 13.849 27.090 1.00 80.31 166 SER A O 1
ATOM 1379 N N . GLU A 1 167 ? -8.739 15.947 27.861 1.00 71.75 167 GLU A N 1
ATOM 1380 C CA . GLU A 1 167 ? -7.333 16.034 28.314 1.00 71.75 167 GLU A CA 1
ATOM 1381 C C . GLU A 1 167 ? -6.945 14.894 29.279 1.00 71.75 167 GLU A C 1
ATOM 1383 O O . GLU A 1 167 ? -5.813 14.417 29.297 1.00 71.75 167 GLU A O 1
ATOM 1388 N N . LYS A 1 168 ? -7.902 14.393 30.072 1.00 70.31 168 LYS A N 1
ATOM 1389 C CA . LYS A 1 168 ? -7.682 13.227 30.944 1.00 70.31 168 LYS A CA 1
ATOM 1390 C C . LYS A 1 168 ? -7.499 11.937 30.152 1.00 70.31 168 LYS A C 1
ATOM 1392 O O . LYS A 1 168 ? -6.799 11.040 30.610 1.00 70.31 168 LYS A O 1
ATOM 1397 N N . ASP A 1 169 ? -8.167 11.818 29.011 1.00 68.50 169 ASP A N 1
ATOM 1398 C CA . ASP A 1 169 ? -7.987 10.687 28.109 1.00 68.50 169 ASP A CA 1
ATOM 1399 C C . ASP A 1 169 ? -6.636 10.801 27.405 1.00 68.50 169 ASP A C 1
ATOM 1401 O O . ASP A 1 169 ? -5.929 9.807 27.346 1.00 68.50 169 ASP A O 1
ATOM 1405 N N . GLU A 1 170 ? -6.220 12.007 27.009 1.00 66.25 170 GLU A N 1
ATOM 1406 C CA . GLU A 1 170 ? -4.897 12.288 26.436 1.00 66.25 170 GLU A CA 1
ATOM 1407 C C . GLU A 1 170 ? -3.747 11.854 27.355 1.00 66.25 170 GLU A C 1
ATOM 1409 O O . GLU A 1 170 ? -2.849 11.137 26.921 1.00 66.25 170 GLU A O 1
ATOM 1414 N N . MET A 1 171 ? -3.829 12.160 28.655 1.00 58.75 171 MET A N 1
ATOM 1415 C CA . MET A 1 171 ? -2.838 11.706 29.646 1.00 58.75 171 MET A CA 1
ATOM 1416 C C . MET A 1 171 ? -2.770 10.177 29.804 1.00 58.75 171 MET A C 1
ATOM 1418 O O . MET A 1 171 ? -1.764 9.654 30.277 1.00 58.75 171 MET A O 1
ATOM 1422 N N . ASN A 1 172 ? -3.829 9.457 29.429 1.00 62.19 172 ASN A N 1
ATOM 1423 C CA . ASN A 1 172 ? -3.861 7.993 29.407 1.00 62.19 172 ASN A CA 1
ATOM 1424 C C . ASN A 1 172 ? -3.578 7.422 27.999 1.00 62.19 172 ASN A C 1
ATOM 1426 O O . ASN A 1 172 ? -3.492 6.203 27.834 1.00 62.19 172 ASN A O 1
ATOM 1430 N N . TRP A 1 173 ? -3.446 8.285 26.987 1.00 56.75 173 TRP A N 1
ATOM 1431 C CA . TRP A 1 173 ? -3.430 7.966 25.558 1.00 56.75 173 TRP A CA 1
ATOM 1432 C C . TRP A 1 173 ? -2.041 8.122 24.923 1.00 56.75 173 TRP A C 1
ATOM 1434 O O . TRP A 1 173 ? -1.870 8.644 23.828 1.00 56.75 173 TRP A O 1
ATOM 1444 N N . GLU A 1 174 ? -1.019 7.567 25.558 1.00 46.16 174 GLU A N 1
ATOM 1445 C CA . GLU A 1 174 ? 0.276 7.353 24.915 1.00 46.16 174 GLU A CA 1
ATOM 1446 C C . GLU A 1 174 ? 0.806 5.989 25.316 1.00 46.16 174 GLU A C 1
ATOM 1448 O O . GLU A 1 174 ? 1.461 5.895 26.342 1.00 46.16 174 GLU A O 1
ATOM 1453 N N . GLY A 1 175 ? 0.513 4.934 24.539 1.00 48.53 175 GLY A N 1
ATOM 1454 C CA . GLY A 1 175 ? 1.340 3.715 24.441 1.00 48.53 175 GLY A CA 1
ATOM 1455 C C . GLY A 1 175 ? 1.911 3.120 25.742 1.00 48.53 175 GLY A C 1
ATOM 1456 O O . GLY A 1 175 ? 2.928 2.436 25.695 1.00 48.53 175 GLY A O 1
ATOM 1457 N N . GLY A 1 176 ? 1.279 3.376 26.889 1.00 41.31 176 GLY A N 1
ATOM 1458 C CA . GLY A 1 176 ? 1.906 3.356 28.211 1.00 41.31 176 GLY A CA 1
ATOM 1459 C C . GLY A 1 176 ? 1.843 1.999 28.882 1.00 41.31 176 GLY A C 1
ATOM 1460 O O . GLY A 1 176 ? 1.824 1.905 30.106 1.00 41.31 176 GLY A O 1
ATOM 1461 N N . ILE A 1 177 ? 1.777 0.938 28.082 1.00 42.19 177 ILE A N 1
ATOM 1462 C CA . ILE A 1 177 ? 2.019 -0.403 28.583 1.00 42.19 177 ILE A CA 1
ATOM 1463 C C . ILE A 1 177 ? 3.533 -0.587 28.474 1.00 42.19 177 ILE A C 1
ATOM 1465 O O . ILE A 1 177 ? 4.033 -0.710 27.350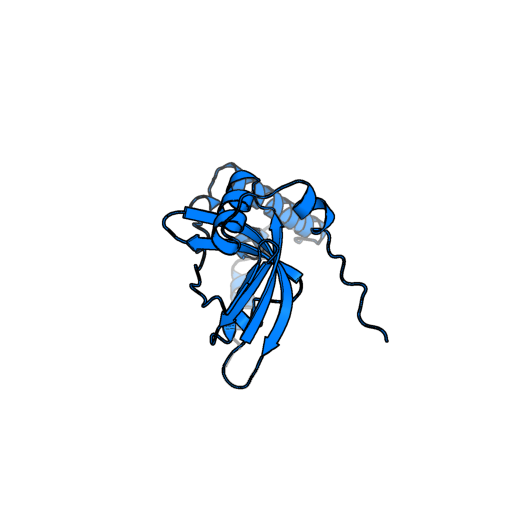 1.00 42.19 177 ILE A O 1
ATOM 1469 N N . PRO A 1 178 ? 4.289 -0.566 29.591 1.00 40.28 178 PRO A N 1
ATOM 1470 C CA . PRO A 1 178 ? 5.691 -0.947 29.539 1.00 40.28 178 PRO A CA 1
ATOM 1471 C C . PRO A 1 178 ? 5.790 -2.331 28.881 1.00 40.28 178 PRO A C 1
ATOM 1473 O O . PRO A 1 178 ? 4.901 -3.166 29.089 1.00 40.28 178 PRO A O 1
ATOM 1476 N N . PRO A 1 179 ? 6.819 -2.581 28.052 1.00 40.97 179 PRO A N 1
ATOM 1477 C CA . PRO A 1 179 ? 6.965 -3.867 27.386 1.00 40.97 179 PRO A CA 1
ATOM 1478 C C . PRO A 1 179 ? 6.890 -4.999 28.424 1.00 40.97 179 PRO A C 1
ATOM 1480 O O . PRO A 1 179 ? 7.387 -4.823 29.541 1.00 40.97 179 PRO A O 1
ATOM 1483 N N . PRO A 1 180 ? 6.249 -6.139 28.097 1.00 43.28 180 PRO A N 1
ATOM 1484 C CA . PRO A 1 180 ? 6.158 -7.253 29.030 1.00 43.28 180 PRO A CA 1
ATOM 1485 C C . PRO A 1 180 ? 7.569 -7.668 29.478 1.00 43.28 180 PRO A C 1
ATOM 1487 O O . PRO A 1 180 ? 8.491 -7.632 28.656 1.00 43.28 180 PRO A O 1
ATOM 1490 N N . PRO A 1 181 ? 7.759 -8.019 30.763 1.00 51.84 181 PRO A N 1
ATOM 1491 C CA . PRO A 1 181 ? 9.066 -8.422 31.267 1.00 51.84 181 PRO A CA 1
ATOM 1492 C C . PRO A 1 181 ? 9.593 -9.633 30.484 1.00 51.84 181 PRO A C 1
ATOM 1494 O O . PRO A 1 181 ? 8.818 -10.533 30.150 1.00 51.84 181 PRO A O 1
ATOM 1497 N N . LEU A 1 182 ? 10.896 -9.598 30.174 1.00 50.84 182 LEU A N 1
ATOM 1498 C CA . LEU A 1 182 ? 11.645 -10.694 29.546 1.00 50.84 182 LEU A CA 1
ATOM 1499 C C . LEU A 1 182 ? 11.686 -11.934 30.442 1.00 50.84 182 LEU A C 1
ATOM 1501 O O . LEU A 1 182 ? 11.869 -11.759 31.669 1.00 50.84 182 LEU A O 1
#

Nearest PDB structures (foldseek):
  4rt1-assembly1_A  TM=6.735E-01  e=8.610E-02  Pseudomonas aeruginosa PAO1
  4lrz-assembly2_E  TM=3.038E-01  e=1.022E-01  Escherichia coli K-12
  3fc7-assembly2_B  TM=4.036E-01  e=1.678E+00  Haloarcula marismortui
  2d38-assembly1_A  TM=4.132E-01  e=1.776E+00  Sulfurisphaera tokodaii str. 7
  6eu2-assembly1_O  TM=2.602E-01  e=6.606E+00  Saccharomyces cerevisiae S288C

Sequence (182 aa):
QKSEVSNVYYNKAKAGIQSEIYCPVLYHEYAVGYIYVINKKTHKPLDEEFLQYVITFAKVLSYSLEINGYYKQYKKNMVEYKMPVIDISASGLLFATRIPDLNEKIKSFLDFDITIKFMGKTVIAGSRVMRKFNDTQYFYFAAQFLKISEDQFNALFEYLYGKSFSEKDEMNWEGGIPPPPL

Secondary structure (DSSP, 8-state):
---HHHHHHHHHHHTT--EEEEEEEEETTEEEEEEEEEESS-SS---HHHHHHHHHHHHHHHHHHHHTTGGGG-----------EEEE-SSEEEEEE--HHHHHH--TT-EEEEEEEETTEEEEEEEEEEEEEE-SS-EEEEEEEEE--HHHHHHHHHHHHSS---HHHHTT-S---PPPP-